Protein AF-A0A1N6MUV0-F1 (afdb_monomer_lite)

Radius of gyration: 23.43 Å; chains: 1; bounding box: 59×45×73 Å

InterPro domains:
  IPR021960 Protein of unknown function DUF3577 [PF12101] (6-132)

Foldseek 3Di:
DDDPPPPPDDDWDKDWFKFWKADWDWDQDPVGIWIWIKTQTWDDDPVDTDTDIETATEDDPVRVVVVVVCVVLRVVVWTKMWGFMKTDKDKDWDADCDDPRHRDTDIHIYIYTHDTQWIDGHHDTPDGDDDDPPDPDDDDDDDDPDDPPPVVVVVVVVSVVVVVVVVVVVVVLQVLLLVQQVVCVVVVHDDDLVSSCVRRVPDSVCCVPPPVVSVPDD

Secondary structure (DSSP, 8-state):
-------------EEEEEEEEEEEEEEEETTEEEEEEEEEEEEEETTEEEEEEEEEEE-SHHHHHHHHHHHHHHHTT--EEEEEEEEEEEEEEEE--SSTTTT-EEEEEEEEEEEEEEEEETTEEEEE------S---------TTSSSHHHHHHHHHHHHHHHHHHHHHHHHHHHHHHHHHHHHHTT----HHHHHHHH---HHHHHHHSSGGGS--

pLDDT: mean 80.73, std 20.65, range [28.69, 98.56]

Structure (mmCIF, N/CA/C/O backbone):
data_AF-A0A1N6MUV0-F1
#
_entry.id   AF-A0A1N6MUV0-F1
#
loop_
_atom_site.group_PDB
_atom_site.id
_atom_site.type_symbol
_atom_site.label_atom_id
_atom_site.label_alt_id
_atom_site.label_comp_id
_atom_site.label_asym_id
_atom_site.label_entity_id
_atom_site.label_seq_id
_atom_site.pdbx_PDB_ins_code
_atom_site.Cartn_x
_atom_site.Cartn_y
_atom_site.Cartn_z
_atom_site.occupancy
_atom_site.B_iso_or_equiv
_atom_site.auth_seq_id
_atom_site.auth_comp_id
_atom_site.auth_asym_id
_atom_site.auth_atom_id
_atom_site.pdbx_PDB_model_num
ATOM 1 N N . MET A 1 1 ? 29.379 16.617 -36.836 1.00 38.91 1 MET A N 1
ATOM 2 C CA . MET A 1 1 ? 28.008 16.902 -36.353 1.00 38.91 1 MET A CA 1
ATOM 3 C C . MET A 1 1 ? 27.890 16.423 -34.914 1.00 38.91 1 MET A C 1
ATOM 5 O O . MET A 1 1 ? 28.090 15.243 -34.665 1.00 38.91 1 MET A O 1
ATOM 9 N N . MET A 1 2 ? 27.647 17.331 -33.967 1.00 46.12 2 MET A N 1
ATOM 10 C CA . MET A 1 2 ? 27.481 17.005 -32.545 1.00 46.12 2 MET A CA 1
ATOM 11 C C . MET A 1 2 ? 26.028 16.571 -32.312 1.00 46.12 2 MET A C 1
ATOM 13 O O . MET A 1 2 ? 25.110 17.362 -32.527 1.00 46.12 2 MET A O 1
ATOM 17 N N . ASN A 1 3 ? 25.814 15.320 -31.904 1.00 46.88 3 ASN A N 1
ATOM 18 C CA . ASN A 1 3 ? 24.486 14.796 -31.593 1.00 46.88 3 ASN A CA 1
ATOM 19 C C . ASN A 1 3 ? 24.018 15.404 -30.259 1.00 46.88 3 ASN A C 1
ATOM 21 O O . ASN A 1 3 ? 24.393 14.933 -29.184 1.00 46.88 3 ASN A O 1
ATOM 25 N N . ARG A 1 4 ? 23.230 16.486 -30.316 1.00 54.44 4 ARG A N 1
ATOM 26 C CA . ARG A 1 4 ? 22.507 16.993 -29.144 1.00 54.44 4 ARG A CA 1
ATOM 27 C C . ARG A 1 4 ? 21.449 15.956 -28.779 1.00 54.44 4 ARG A C 1
ATOM 29 O O . ARG A 1 4 ? 20.414 15.866 -29.430 1.00 54.44 4 ARG A O 1
ATOM 36 N N . ARG A 1 5 ? 21.718 15.154 -27.745 1.00 56.59 5 ARG A N 1
ATOM 37 C CA . ARG A 1 5 ? 20.666 14.414 -27.046 1.00 56.59 5 ARG A CA 1
ATOM 38 C C . ARG A 1 5 ? 19.713 15.464 -26.485 1.00 56.59 5 ARG A C 1
ATOM 40 O O . ARG A 1 5 ? 20.076 16.184 -25.561 1.00 56.59 5 ARG A O 1
ATOM 47 N N . ASN A 1 6 ? 18.538 15.598 -27.092 1.00 58.97 6 ASN A N 1
ATOM 48 C CA . ASN A 1 6 ? 17.447 16.353 -26.497 1.00 58.97 6 ASN A CA 1
ATOM 49 C C . ASN A 1 6 ? 17.066 15.629 -25.205 1.00 58.97 6 ASN A C 1
ATOM 51 O O . ASN A 1 6 ? 16.359 14.623 -25.224 1.00 58.97 6 ASN A O 1
ATOM 55 N N . GLU A 1 7 ? 17.604 16.099 -24.085 1.00 65.00 7 GLU A N 1
ATOM 56 C CA . GLU A 1 7 ? 17.107 15.737 -22.768 1.00 65.00 7 GLU A CA 1
ATOM 57 C C . GLU A 1 7 ? 15.709 16.335 -22.656 1.00 65.00 7 GLU A C 1
ATOM 59 O O . GLU A 1 7 ? 15.541 17.525 -22.380 1.00 65.00 7 GLU A O 1
ATOM 64 N N . ASN A 1 8 ? 14.693 15.527 -22.951 1.00 69.69 8 ASN A N 1
ATOM 65 C CA . ASN A 1 8 ? 13.320 15.931 -22.712 1.00 69.69 8 ASN A CA 1
ATOM 66 C C . ASN A 1 8 ? 13.169 16.198 -21.212 1.00 69.69 8 ASN A C 1
ATOM 68 O O . ASN A 1 8 ? 13.273 15.289 -20.386 1.00 69.69 8 ASN A O 1
ATOM 72 N N . LYS A 1 9 ? 12.959 17.466 -20.864 1.00 82.00 9 LYS A N 1
ATOM 73 C CA . LYS A 1 9 ? 12.707 17.896 -19.492 1.00 82.00 9 LYS A CA 1
ATOM 74 C C . LYS A 1 9 ? 11.225 17.700 -19.203 1.00 82.00 9 LYS A C 1
ATOM 76 O O . LYS A 1 9 ? 10.382 18.259 -19.899 1.00 82.00 9 LYS A O 1
ATOM 81 N N . TYR A 1 10 ? 10.920 16.914 -18.181 1.00 82.00 10 TYR A N 1
ATOM 82 C CA . TYR A 1 10 ? 9.557 16.682 -17.711 1.00 82.00 10 TYR A CA 1
ATOM 83 C C . TYR A 1 10 ? 9.393 17.252 -16.304 1.00 82.00 10 TYR A C 1
ATOM 85 O O . TYR A 1 10 ? 10.337 17.251 -15.513 1.00 82.00 10 TYR A O 1
ATOM 93 N N . PHE A 1 11 ? 8.186 17.714 -15.983 1.00 88.06 11 PHE A N 1
ATOM 94 C CA . PHE A 1 11 ? 7.815 18.011 -14.603 1.00 88.06 11 PHE A CA 1
ATOM 95 C C . PHE A 1 11 ? 7.448 16.713 -13.887 1.00 88.06 11 PHE A C 1
ATOM 97 O O . PHE A 1 11 ? 6.692 15.897 -14.414 1.00 88.06 11 PHE A O 1
ATOM 104 N N . ASN A 1 12 ? 7.964 16.543 -12.674 1.00 87.75 12 ASN A N 1
ATOM 105 C CA . ASN A 1 12 ? 7.656 15.396 -11.833 1.00 87.75 12 ASN A CA 1
ATOM 106 C C . ASN A 1 12 ? 6.664 15.805 -10.743 1.00 87.75 12 ASN A C 1
ATOM 108 O O . ASN A 1 12 ? 6.872 16.803 -10.057 1.00 87.75 12 ASN A O 1
ATOM 112 N N . LEU A 1 13 ? 5.621 14.998 -10.554 1.00 94.50 13 LEU A N 1
ATOM 113 C CA . LEU A 1 13 ? 4.722 15.080 -9.406 1.00 94.50 13 LEU A CA 1
ATOM 114 C C . LEU A 1 13 ? 4.873 13.803 -8.586 1.00 94.50 13 LEU A C 1
ATOM 116 O O . LEU A 1 13 ? 4.521 12.720 -9.064 1.00 94.50 13 LEU A O 1
ATOM 120 N N . HIS A 1 14 ? 5.405 13.939 -7.371 1.00 95.94 14 HIS A N 1
ATOM 121 C CA . HIS A 1 14 ? 5.648 12.828 -6.457 1.00 95.94 14 HIS A CA 1
ATOM 122 C C . HIS A 1 14 ? 4.788 12.930 -5.199 1.00 95.94 14 HIS A C 1
ATOM 124 O O . HIS A 1 14 ? 4.584 14.016 -4.661 1.00 95.94 14 HIS A O 1
ATOM 130 N N . ILE A 1 15 ? 4.332 11.777 -4.712 1.00 97.62 15 ILE A N 1
ATOM 131 C CA . ILE A 1 15 ? 3.664 11.625 -3.419 1.00 97.62 15 ILE A CA 1
ATOM 132 C C . ILE A 1 15 ? 4.541 10.707 -2.572 1.00 97.62 15 ILE A C 1
ATOM 134 O O . ILE A 1 15 ? 4.702 9.532 -2.899 1.00 97.62 15 ILE A O 1
ATOM 138 N N . ASN A 1 16 ? 5.104 11.248 -1.497 1.00 97.69 16 ASN A N 1
ATOM 139 C CA . ASN A 1 16 ? 5.871 10.479 -0.521 1.00 97.69 16 ASN A CA 1
ATOM 140 C C . ASN A 1 16 ? 4.962 10.129 0.653 1.00 97.69 16 ASN A C 1
ATOM 142 O O . ASN A 1 16 ? 4.184 10.971 1.103 1.00 97.69 16 ASN A O 1
ATOM 146 N N . GLY A 1 17 ? 5.059 8.907 1.159 1.00 96.81 17 GLY A N 1
ATOM 147 C CA . GLY A 1 17 ? 4.214 8.490 2.267 1.00 96.81 17 GLY A CA 1
ATOM 148 C C . GLY A 1 17 ? 4.603 7.147 2.850 1.00 96.81 17 GLY A C 1
ATOM 149 O O . GLY A 1 17 ? 5.588 6.522 2.457 1.00 96.81 17 GLY A O 1
ATOM 150 N N . LEU A 1 18 ? 3.796 6.711 3.811 1.00 97.25 18 LEU A N 1
ATOM 151 C CA . LEU A 1 18 ? 3.876 5.384 4.394 1.00 97.25 18 LEU A CA 1
ATOM 152 C C . LEU A 1 18 ? 2.504 4.717 4.327 1.00 97.25 18 LEU A C 1
ATOM 154 O O . LEU A 1 18 ? 1.469 5.378 4.431 1.00 97.25 18 LEU A O 1
ATOM 158 N N . GLY A 1 19 ? 2.480 3.408 4.121 1.00 97.94 19 GLY A N 1
ATOM 159 C CA . GLY A 1 19 ? 1.228 2.691 3.913 1.00 97.94 19 GLY A CA 1
ATOM 160 C C . GLY A 1 19 ? 1.404 1.189 3.870 1.00 97.94 19 GLY A C 1
ATOM 161 O O . GLY A 1 19 ? 2.520 0.683 3.722 1.00 97.94 19 GLY A O 1
ATOM 162 N N . TYR A 1 20 ? 0.292 0.478 4.021 1.00 98.44 20 TYR A N 1
ATOM 163 C CA . TYR A 1 20 ? 0.300 -0.976 3.950 1.00 98.44 20 TYR A CA 1
ATOM 164 C C . TYR A 1 20 ? 0.228 -1.443 2.503 1.00 98.44 20 TYR A C 1
ATOM 166 O O . TYR A 1 20 ? -0.587 -0.957 1.719 1.00 98.44 20 TYR A O 1
ATOM 174 N N . LEU A 1 21 ? 1.103 -2.385 2.170 1.00 98.19 21 LEU A N 1
ATOM 175 C CA . LEU A 1 21 ? 1.174 -3.019 0.867 1.00 98.19 21 LEU A CA 1
ATOM 176 C C . LEU A 1 21 ? 0.211 -4.207 0.822 1.00 98.19 21 LEU A C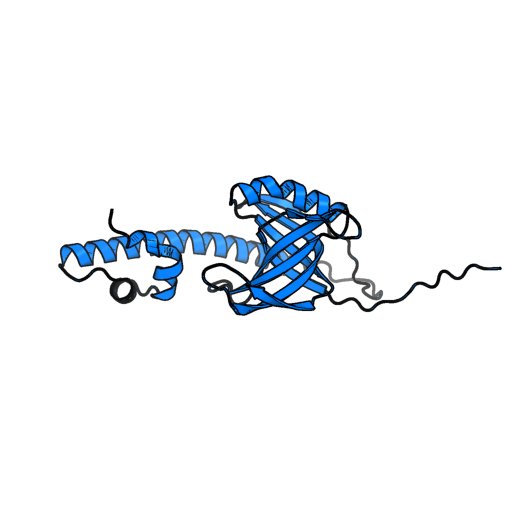 1
ATOM 178 O O . LEU A 1 21 ? 0.339 -5.135 1.615 1.00 98.19 21 LEU A O 1
ATOM 182 N N . ASN A 1 22 ? -0.704 -4.189 -0.140 1.00 96.00 22 ASN A N 1
ATOM 183 C CA . ASN A 1 22 ? -1.763 -5.175 -0.312 1.00 96.00 22 ASN A CA 1
ATOM 184 C C . ASN A 1 22 ? -1.860 -5.627 -1.779 1.00 96.00 22 ASN A C 1
ATOM 186 O O . ASN A 1 22 ? -1.448 -4.913 -2.693 1.00 96.00 22 ASN A O 1
ATOM 190 N N . ASN A 1 23 ? -2.459 -6.801 -2.010 1.00 95.25 23 ASN A N 1
ATOM 191 C CA . ASN A 1 23 ? -2.896 -7.281 -3.330 1.00 95.25 23 ASN A CA 1
ATOM 192 C C . ASN A 1 23 ? -1.830 -7.140 -4.441 1.00 95.25 23 ASN A C 1
ATOM 194 O O . ASN A 1 23 ? -2.003 -6.383 -5.403 1.00 95.25 23 ASN A O 1
ATOM 198 N N . ILE A 1 24 ? -0.718 -7.865 -4.281 1.00 97.50 24 ILE A N 1
ATOM 199 C CA . ILE A 1 24 ? 0.386 -7.895 -5.246 1.00 97.50 24 ILE A CA 1
ATOM 200 C C . ILE A 1 24 ? 0.049 -8.887 -6.364 1.00 97.50 24 ILE A C 1
ATOM 202 O O . ILE A 1 24 ? -0.030 -10.090 -6.123 1.00 97.50 24 ILE A O 1
ATOM 206 N N . ARG A 1 25 ? -0.102 -8.409 -7.602 1.00 96.12 25 ARG A N 1
ATOM 207 C CA . ARG A 1 25 ? -0.442 -9.271 -8.745 1.00 96.12 25 ARG A CA 1
ATOM 208 C C . ARG A 1 25 ? 0.177 -8.801 -10.051 1.00 96.12 25 ARG A C 1
ATOM 210 O O . ARG A 1 25 ? 0.318 -7.601 -10.290 1.00 96.12 25 ARG A O 1
ATOM 217 N N . TYR A 1 26 ? 0.479 -9.763 -10.908 1.00 95.75 26 TYR A N 1
ATOM 218 C CA . TYR A 1 26 ? 0.793 -9.510 -12.307 1.00 95.75 26 TYR A CA 1
ATOM 219 C C . TYR A 1 26 ? -0.506 -9.368 -13.099 1.00 95.75 26 TYR A C 1
ATOM 221 O O . TYR A 1 26 ? -1.465 -10.101 -12.856 1.00 95.75 26 TYR A O 1
ATOM 229 N N . ILE A 1 27 ? -0.545 -8.391 -13.998 1.00 94.19 27 ILE A N 1
ATOM 230 C CA . ILE A 1 27 ? -1.651 -8.162 -14.924 1.00 94.19 27 ILE A CA 1
ATOM 231 C C . ILE A 1 27 ? -1.070 -8.149 -16.329 1.00 94.19 27 ILE A C 1
ATOM 233 O O . ILE A 1 27 ? -0.110 -7.424 -16.594 1.00 94.19 27 ILE A O 1
ATOM 237 N N . ASP A 1 28 ? -1.675 -8.916 -17.226 1.00 93.62 28 ASP A N 1
ATOM 238 C CA . ASP A 1 28 ? -1.306 -8.900 -18.633 1.00 93.62 28 ASP A CA 1
ATOM 239 C C . ASP A 1 28 ? -1.878 -7.659 -19.316 1.00 93.62 28 ASP A C 1
ATOM 241 O O . ASP A 1 28 ? -3.068 -7.351 -19.216 1.00 93.62 28 ASP A O 1
ATOM 245 N N . GLY A 1 29 ? -1.000 -6.914 -19.982 1.00 89.38 29 GLY A N 1
ATOM 246 C CA . GLY A 1 29 ? -1.362 -5.749 -20.770 1.00 89.38 29 GLY A CA 1
ATOM 247 C C . GLY A 1 29 ? -0.906 -5.858 -22.218 1.00 89.38 29 GLY A C 1
ATOM 248 O O . GLY A 1 29 ? -0.177 -6.782 -22.583 1.00 89.38 29 GLY A O 1
ATOM 249 N N . PRO A 1 30 ? -1.259 -4.856 -23.041 1.00 87.56 30 PRO A N 1
ATOM 250 C CA . PRO A 1 30 ? -0.855 -4.803 -24.447 1.00 87.56 30 PRO A CA 1
ATOM 251 C C . PRO A 1 30 ? 0.665 -4.861 -24.655 1.00 87.56 30 PRO A C 1
ATOM 253 O O . PRO A 1 30 ? 1.131 -5.365 -25.669 1.00 87.56 30 PRO A O 1
ATOM 256 N N . ASN A 1 31 ? 1.436 -4.373 -23.677 1.00 88.38 31 ASN A N 1
ATOM 257 C CA . ASN A 1 31 ? 2.898 -4.289 -23.726 1.00 88.38 31 ASN A CA 1
ATOM 258 C C . ASN A 1 31 ? 3.580 -5.353 -22.848 1.00 88.38 31 ASN A C 1
ATOM 260 O O . ASN A 1 31 ? 4.704 -5.154 -22.391 1.00 88.38 31 ASN A O 1
ATOM 264 N N . GLY A 1 32 ? 2.884 -6.459 -22.578 1.00 91.69 32 GLY A N 1
ATOM 265 C CA . GLY A 1 32 ? 3.346 -7.521 -21.693 1.00 91.69 32 GLY A CA 1
ATOM 266 C C . GLY A 1 32 ? 2.801 -7.407 -20.271 1.00 91.69 32 GLY A C 1
ATOM 267 O O . GLY A 1 32 ? 2.014 -6.518 -19.937 1.00 91.69 32 GLY A O 1
ATOM 268 N N . SER A 1 33 ? 3.211 -8.361 -19.438 1.00 94.31 33 SER A N 1
ATOM 269 C CA . SER A 1 33 ? 2.776 -8.446 -18.048 1.00 94.31 33 SER A CA 1
ATOM 270 C C . SER A 1 33 ? 3.466 -7.393 -17.185 1.00 94.31 33 SER A C 1
ATOM 272 O O . SER A 1 33 ? 4.683 -7.211 -17.261 1.00 94.31 33 SER A O 1
ATOM 274 N N . PHE A 1 34 ? 2.703 -6.710 -16.336 1.00 95.25 34 PHE A N 1
ATOM 275 C CA . PHE A 1 34 ? 3.223 -5.712 -15.404 1.00 95.25 34 PHE A CA 1
ATOM 276 C C . PHE A 1 34 ? 2.739 -5.973 -13.979 1.00 95.25 34 PHE A C 1
ATOM 278 O O . PHE A 1 34 ? 1.638 -6.472 -13.739 1.00 95.25 34 PHE A O 1
ATOM 285 N N . LEU A 1 35 ? 3.590 -5.634 -13.011 1.00 97.88 35 LEU A N 1
ATOM 286 C CA . LEU A 1 35 ? 3.312 -5.830 -11.594 1.00 97.88 35 LEU A CA 1
ATOM 287 C C . LEU A 1 35 ? 2.465 -4.675 -11.055 1.00 97.88 35 LEU A C 1
ATOM 289 O O . LEU A 1 35 ? 2.785 -3.501 -11.251 1.00 97.88 35 LEU A O 1
ATOM 293 N N . THR A 1 36 ? 1.403 -5.013 -10.334 1.00 98.06 36 THR A N 1
ATOM 294 C CA . THR A 1 36 ? 0.510 -4.058 -9.677 1.00 98.06 36 THR A CA 1
ATOM 295 C C . THR A 1 36 ? 0.358 -4.374 -8.203 1.00 98.06 36 THR A C 1
ATOM 297 O O . THR A 1 36 ? 0.470 -5.528 -7.785 1.00 98.06 36 THR A O 1
ATOM 300 N N . VAL A 1 37 ? 0.105 -3.328 -7.425 1.00 98.50 37 VAL A N 1
ATOM 301 C CA . VAL A 1 37 ? -0.092 -3.395 -5.979 1.00 98.50 37 VAL A CA 1
ATOM 302 C C . VAL A 1 37 ? -1.194 -2.436 -5.555 1.00 98.50 37 VAL A C 1
ATOM 304 O O . VAL A 1 37 ? -1.453 -1.433 -6.221 1.00 98.50 37 VAL A O 1
ATOM 307 N N . VAL A 1 38 ? -1.824 -2.725 -4.425 1.00 98.25 38 VAL A N 1
ATOM 308 C CA . VAL A 1 38 ? -2.662 -1.773 -3.697 1.00 98.25 38 VAL A CA 1
ATOM 309 C C . VAL A 1 38 ? -1.857 -1.239 -2.523 1.00 98.25 38 VAL A C 1
ATOM 311 O O . VAL A 1 38 ? -1.203 -2.005 -1.820 1.00 98.25 38 VAL A O 1
ATOM 314 N N . ILE A 1 39 ? -1.893 0.071 -2.310 1.00 98.56 39 ILE A N 1
ATOM 315 C CA . ILE A 1 39 ? -1.285 0.706 -1.143 1.00 98.56 39 ILE A CA 1
ATOM 316 C C . ILE A 1 39 ? -2.386 1.427 -0.380 1.00 98.56 39 ILE A C 1
ATOM 318 O O . ILE A 1 39 ? -3.009 2.344 -0.914 1.00 98.56 39 ILE A O 1
ATOM 322 N N . ASP A 1 40 ? -2.598 1.026 0.869 1.00 98.00 40 ASP A N 1
ATOM 323 C CA . ASP A 1 40 ? -3.460 1.745 1.803 1.00 98.00 40 ASP A CA 1
ATOM 324 C C . ASP A 1 40 ? -2.586 2.724 2.590 1.00 98.00 40 ASP A C 1
ATOM 326 O O . ASP A 1 40 ? -1.993 2.391 3.623 1.00 98.00 40 ASP A O 1
ATOM 330 N N . ALA A 1 41 ? -2.440 3.925 2.029 1.00 98.06 41 ALA A N 1
ATOM 331 C CA . ALA A 1 41 ? -1.606 4.986 2.572 1.00 98.06 41 ALA A CA 1
ATOM 332 C C . ALA A 1 41 ? -2.228 5.567 3.842 1.00 98.06 41 ALA A C 1
ATOM 334 O O . ALA A 1 41 ? -3.429 5.837 3.888 1.00 98.06 41 ALA A O 1
ATOM 335 N N . LEU A 1 42 ? -1.400 5.778 4.862 1.00 97.06 42 LEU A N 1
ATOM 336 C CA . LEU A 1 42 ? -1.823 6.357 6.129 1.00 97.06 42 LEU A CA 1
ATOM 337 C C . LEU A 1 42 ? -1.881 7.887 6.022 1.00 97.06 42 LEU A C 1
ATOM 339 O O . LEU A 1 42 ? -0.956 8.528 5.528 1.00 97.06 42 LEU A O 1
ATOM 343 N N . SER A 1 43 ? -2.981 8.463 6.498 1.00 94.44 43 SER A N 1
ATOM 344 C CA . SER A 1 43 ? -3.240 9.902 6.561 1.00 94.44 43 SER A CA 1
ATOM 345 C C . SER A 1 43 ? -3.955 10.260 7.870 1.00 94.44 43 SER A C 1
ATOM 347 O O . SER A 1 43 ? -4.539 9.396 8.522 1.00 94.44 43 SER A O 1
ATOM 349 N N . GLY A 1 44 ? -3.939 11.534 8.259 1.00 92.88 44 GLY A N 1
ATOM 350 C CA . GLY A 1 44 ? -4.556 12.009 9.500 1.00 92.88 44 GLY A CA 1
ATOM 351 C C . GLY A 1 44 ? -3.695 11.791 10.750 1.00 92.88 44 GLY A C 1
ATOM 352 O O . GLY A 1 44 ? -2.476 11.651 10.666 1.00 92.88 44 GLY A O 1
ATOM 353 N N . SER A 1 45 ? -4.336 11.818 11.923 1.00 92.06 45 SER A N 1
ATOM 354 C CA . SER A 1 45 ? -3.652 11.676 13.217 1.00 92.06 45 SER A CA 1
ATOM 355 C C . SER A 1 45 ? -3.155 10.247 13.446 1.00 92.06 45 SER A C 1
ATOM 357 O O . SER A 1 45 ? -3.815 9.283 13.059 1.00 92.06 45 SER A O 1
ATOM 359 N N . ILE A 1 46 ? -2.033 10.112 14.155 1.00 86.50 46 ILE A N 1
ATOM 360 C CA . ILE A 1 46 ? -1.464 8.824 14.576 1.00 86.50 46 ILE A CA 1
ATOM 361 C C . ILE A 1 46 ? -2.464 8.023 15.428 1.00 86.50 46 ILE A C 1
ATOM 363 O O . ILE A 1 46 ? -2.542 6.803 15.291 1.00 86.50 46 ILE A O 1
ATOM 367 N N . ASP A 1 47 ? -3.273 8.699 16.248 1.00 91.19 47 ASP A N 1
ATOM 368 C CA . ASP A 1 47 ? -4.268 8.053 17.117 1.00 91.19 47 ASP A CA 1
ATOM 369 C C . ASP A 1 47 ? -5.534 7.623 16.359 1.00 91.19 47 ASP A C 1
ATOM 371 O O . ASP A 1 47 ? -6.294 6.767 16.817 1.00 91.19 47 ASP A O 1
ATOM 375 N N . SER A 1 48 ? -5.776 8.213 15.185 1.00 90.25 48 SER A N 1
ATOM 376 C CA . SER A 1 48 ? -6.938 7.928 14.343 1.00 90.25 48 SER A CA 1
ATOM 377 C C . SER A 1 48 ? -6.558 7.968 12.860 1.00 90.25 48 SER A C 1
ATOM 379 O O . SER A 1 48 ? -6.987 8.879 12.138 1.00 90.25 48 SER A O 1
ATOM 381 N N . PRO A 1 49 ? -5.778 6.981 12.384 1.00 90.69 49 PRO A N 1
ATOM 382 C CA . PRO A 1 49 ? -5.345 6.948 11.000 1.00 90.69 49 PRO A CA 1
ATOM 383 C C . PRO A 1 49 ? -6.525 6.731 10.049 1.00 90.69 49 PRO A C 1
ATOM 385 O O . PRO A 1 49 ? -7.410 5.900 10.280 1.00 90.69 49 PRO A O 1
ATOM 388 N N . VAL A 1 50 ? -6.495 7.464 8.944 1.00 94.25 50 VAL A N 1
ATOM 389 C CA . VAL A 1 50 ? -7.371 7.319 7.782 1.00 94.25 50 VAL A CA 1
ATOM 390 C C . VAL A 1 50 ? -6.568 6.675 6.660 1.00 94.25 50 VAL A C 1
ATOM 392 O O . VAL A 1 50 ? -5.409 7.019 6.442 1.00 94.25 50 VAL A O 1
ATOM 395 N N . TYR A 1 51 ? -7.189 5.744 5.942 1.00 94.94 51 TYR A N 1
ATOM 396 C CA . TYR A 1 51 ? -6.554 5.043 4.832 1.00 94.94 51 TYR A CA 1
ATOM 397 C C . TYR A 1 51 ? -6.989 5.645 3.501 1.00 94.94 51 TYR A C 1
ATOM 399 O O . TYR A 1 51 ? -8.184 5.726 3.210 1.00 94.94 51 TYR A O 1
ATOM 407 N N . VAL A 1 52 ? -6.013 6.034 2.685 1.00 96.25 52 VAL A N 1
ATOM 408 C CA . VAL A 1 52 ? -6.217 6.466 1.301 1.00 96.25 52 VAL A CA 1
ATOM 409 C C . VAL A 1 52 ? -5.688 5.376 0.383 1.00 96.25 52 VAL A C 1
ATOM 411 O O . VAL A 1 52 ? -4.498 5.065 0.385 1.00 96.25 52 VAL A O 1
ATOM 414 N N . ARG A 1 53 ? -6.588 4.782 -0.397 1.00 96.50 53 ARG A N 1
ATOM 415 C CA . ARG A 1 53 ? -6.260 3.663 -1.275 1.00 96.50 53 ARG A CA 1
ATOM 416 C C . ARG A 1 53 ? -5.684 4.145 -2.606 1.00 96.50 53 ARG A C 1
ATOM 418 O O . ARG A 1 53 ? -6.329 4.909 -3.322 1.00 96.50 53 ARG A O 1
ATOM 425 N N . PHE A 1 54 ? -4.534 3.593 -2.975 1.00 97.88 54 PHE A N 1
ATOM 426 C CA . PHE A 1 54 ? -3.900 3.758 -4.280 1.00 97.88 54 PHE A CA 1
ATOM 427 C C . PHE A 1 54 ? -3.771 2.411 -4.993 1.00 97.88 54 PHE A C 1
ATOM 429 O O . PHE A 1 54 ? -3.183 1.475 -4.456 1.00 97.88 54 PHE A O 1
ATOM 436 N N . ASP A 1 55 ? -4.258 2.319 -6.229 1.00 97.06 55 ASP A N 1
ATOM 437 C CA . ASP A 1 55 ? -3.958 1.205 -7.129 1.00 97.06 55 ASP A CA 1
ATOM 438 C C . ASP A 1 55 ? -2.717 1.586 -7.965 1.00 97.06 55 ASP A C 1
ATOM 440 O O . ASP A 1 55 ? -2.773 2.460 -8.832 1.00 97.06 55 ASP A O 1
ATOM 444 N N . SER A 1 56 ? -1.567 0.967 -7.686 1.00 98.00 56 SER A N 1
ATOM 445 C CA . SER A 1 56 ? -0.272 1.364 -8.255 1.00 98.00 56 SER A CA 1
ATOM 446 C C . SER A 1 56 ? 0.315 0.327 -9.206 1.00 98.00 56 SER A C 1
ATOM 448 O O . SER A 1 56 ? 0.352 -0.863 -8.897 1.00 98.00 56 SER A O 1
ATOM 450 N N . ILE A 1 57 ? 0.864 0.789 -10.331 1.00 97.88 57 ILE A N 1
ATOM 451 C CA . ILE A 1 57 ? 1.774 -0.007 -11.170 1.00 97.88 57 ILE A CA 1
ATOM 452 C C . ILE A 1 57 ? 3.186 0.122 -10.599 1.00 97.88 57 ILE A C 1
ATOM 454 O O . ILE A 1 57 ? 3.634 1.233 -10.322 1.00 97.88 57 ILE A O 1
ATOM 458 N N . VAL A 1 58 ? 3.895 -0.990 -10.428 1.00 98.25 58 VAL A N 1
ATOM 459 C CA . VAL A 1 58 ? 5.275 -0.985 -9.933 1.00 98.25 58 VAL A CA 1
ATOM 460 C C . VAL A 1 58 ? 6.229 -0.740 -11.094 1.00 98.25 58 VAL A C 1
ATOM 462 O O . VAL A 1 58 ? 6.182 -1.446 -12.099 1.00 98.25 58 VAL A O 1
ATOM 465 N N . VAL A 1 59 ? 7.096 0.261 -10.955 1.00 95.88 59 VAL A N 1
ATOM 466 C CA . VAL A 1 59 ? 8.026 0.685 -12.004 1.00 95.88 59 VAL A CA 1
ATOM 467 C C . VAL A 1 59 ? 9.461 0.593 -11.495 1.00 95.88 59 VAL A C 1
ATOM 469 O O . VAL A 1 59 ? 9.761 1.003 -10.376 1.00 95.88 59 VAL A O 1
ATOM 472 N N . GLY A 1 60 ? 10.349 0.079 -12.348 1.00 94.25 60 GLY A N 1
ATOM 473 C CA . GLY A 1 60 ? 11.775 -0.076 -12.069 1.00 94.25 60 GLY A CA 1
ATOM 474 C C . GLY A 1 60 ? 12.127 -1.443 -11.480 1.00 94.25 60 GLY A C 1
ATOM 475 O O . GLY A 1 60 ? 11.487 -1.926 -10.547 1.00 94.25 60 GLY A O 1
ATOM 476 N N . ASP A 1 61 ? 13.181 -2.062 -12.014 1.00 95.81 61 ASP A N 1
ATOM 477 C CA . ASP A 1 61 ? 13.580 -3.434 -11.668 1.00 95.81 61 ASP A CA 1
ATOM 478 C C . ASP A 1 61 ? 13.922 -3.609 -10.187 1.00 95.81 61 ASP A C 1
ATOM 480 O O . ASP A 1 61 ? 13.630 -4.649 -9.595 1.00 95.81 61 ASP A O 1
ATOM 484 N N . SER A 1 62 ? 14.539 -2.596 -9.572 1.00 94.81 62 SER A N 1
ATOM 485 C CA . SER A 1 62 ? 14.840 -2.589 -8.139 1.00 94.81 62 SER A CA 1
ATOM 486 C C . SER A 1 62 ? 13.555 -2.670 -7.317 1.00 94.81 62 SER A C 1
ATOM 488 O O . SER A 1 62 ? 13.405 -3.573 -6.494 1.00 94.81 62 SER A O 1
ATOM 490 N N . THR A 1 63 ? 12.599 -1.785 -7.591 1.00 97.38 63 THR A N 1
ATOM 491 C CA . THR A 1 63 ? 11.299 -1.724 -6.920 1.00 97.38 63 THR A CA 1
ATOM 492 C C . THR A 1 63 ? 10.493 -3.007 -7.147 1.00 97.38 63 THR A C 1
ATOM 494 O O . THR A 1 63 ? 9.964 -3.575 -6.193 1.00 97.38 63 THR A O 1
ATOM 497 N N . ILE A 1 64 ? 10.471 -3.538 -8.375 1.00 97.94 64 ILE A N 1
ATOM 498 C CA . ILE A 1 64 ? 9.811 -4.813 -8.710 1.00 97.94 64 ILE A CA 1
ATOM 499 C C . ILE A 1 64 ? 10.397 -5.970 -7.891 1.00 97.94 64 ILE A C 1
ATOM 501 O O . ILE A 1 64 ? 9.648 -6.747 -7.293 1.00 97.94 64 ILE A O 1
ATOM 505 N N . LYS A 1 65 ? 11.730 -6.081 -7.810 1.00 97.94 65 LYS A N 1
ATOM 506 C CA . LYS A 1 65 ? 12.398 -7.113 -6.998 1.00 97.94 65 LYS A CA 1
ATOM 507 C C . LYS A 1 65 ? 12.020 -6.998 -5.522 1.00 97.94 65 LYS A C 1
ATOM 509 O O . LYS A 1 65 ? 11.747 -8.016 -4.891 1.00 97.94 65 LYS A O 1
ATOM 514 N N . LEU A 1 66 ? 11.970 -5.780 -4.976 1.00 98.00 66 LEU A N 1
ATOM 515 C CA . LEU A 1 66 ? 11.566 -5.542 -3.589 1.00 98.00 66 LEU A CA 1
ATOM 516 C C . LEU A 1 66 ? 10.132 -6.015 -3.324 1.00 98.00 66 LEU A C 1
ATOM 518 O O . LEU A 1 66 ? 9.927 -6.791 -2.394 1.00 98.00 66 LEU A O 1
ATOM 522 N N . ILE A 1 67 ? 9.174 -5.613 -4.164 1.00 98.25 67 ILE A N 1
ATOM 523 C CA . ILE A 1 67 ? 7.763 -6.007 -4.032 1.00 98.25 67 ILE A CA 1
ATOM 524 C C . ILE A 1 67 ? 7.592 -7.523 -4.157 1.00 98.25 67 ILE A C 1
ATOM 526 O O . ILE A 1 67 ? 6.854 -8.125 -3.378 1.00 98.25 67 ILE A O 1
ATOM 530 N N . ASN A 1 68 ? 8.312 -8.171 -5.074 1.00 98.06 68 ASN A N 1
ATOM 531 C CA . ASN A 1 68 ? 8.237 -9.623 -5.228 1.00 98.06 68 ASN A CA 1
ATOM 532 C C . ASN A 1 68 ? 8.669 -10.384 -3.965 1.00 98.06 68 ASN A C 1
ATOM 534 O O . ASN A 1 68 ? 8.052 -11.395 -3.635 1.00 98.06 68 ASN A O 1
ATOM 538 N N . ARG A 1 69 ? 9.649 -9.878 -3.201 1.00 97.25 69 ARG A N 1
ATOM 539 C CA . ARG A 1 69 ? 10.030 -10.473 -1.903 1.00 97.25 69 ARG A CA 1
ATOM 540 C C . ARG A 1 69 ? 8.916 -10.381 -0.855 1.00 97.25 69 ARG A C 1
ATOM 542 O O . ARG A 1 69 ? 8.880 -11.196 0.062 1.00 97.25 69 ARG A O 1
ATOM 549 N N . CYS A 1 70 ? 8.007 -9.417 -0.990 1.00 97.00 70 CYS A N 1
ATOM 550 C CA . CYS A 1 70 ? 6.887 -9.219 -0.073 1.00 97.00 70 CYS A CA 1
ATOM 551 C C . CYS A 1 70 ? 5.662 -10.083 -0.398 1.00 97.00 70 CYS A C 1
ATOM 553 O O . CYS A 1 70 ? 4.798 -10.201 0.465 1.00 97.00 70 CYS A O 1
ATOM 555 N N . ARG A 1 71 ? 5.582 -10.705 -1.586 1.00 95.25 71 ARG A N 1
ATOM 556 C CA . ARG A 1 71 ? 4.399 -11.465 -2.040 1.00 95.25 71 ARG A CA 1
ATOM 557 C C . ARG A 1 71 ? 3.918 -12.488 -1.029 1.00 95.25 71 ARG A C 1
ATOM 559 O O . ARG A 1 71 ? 2.806 -12.361 -0.549 1.00 95.25 71 ARG A O 1
ATOM 566 N N . LYS A 1 72 ? 4.799 -13.397 -0.603 1.00 94.44 72 LYS A N 1
ATOM 567 C CA . LYS A 1 72 ? 4.459 -14.414 0.400 1.00 94.44 72 LYS A CA 1
ATOM 568 C C . LYS A 1 72 ? 3.897 -13.800 1.688 1.00 94.44 72 LYS A C 1
ATOM 570 O O . LYS A 1 72 ? 2.933 -14.309 2.231 1.00 94.44 72 LYS A O 1
ATOM 575 N N . ALA A 1 73 ? 4.481 -12.699 2.168 1.00 94.38 73 ALA A N 1
ATOM 576 C CA . ALA A 1 73 ? 3.992 -12.033 3.373 1.00 94.38 73 ALA A CA 1
ATOM 577 C C . ALA A 1 73 ? 2.583 -11.452 3.183 1.00 94.38 73 ALA A C 1
ATOM 579 O O . ALA A 1 73 ? 1.758 -11.596 4.074 1.00 94.38 73 ALA A O 1
ATOM 580 N N . VAL A 1 74 ? 2.312 -10.835 2.031 1.00 94.00 74 VAL A N 1
ATOM 581 C CA . VAL A 1 74 ? 0.985 -10.296 1.695 1.00 94.00 74 VAL A CA 1
ATOM 582 C C . VAL A 1 74 ? -0.037 -11.416 1.478 1.00 94.00 74 VAL A C 1
ATOM 584 O O . VAL A 1 74 ? -1.153 -11.310 1.971 1.00 94.00 74 VAL A O 1
ATOM 587 N N . ASP A 1 75 ? 0.344 -12.498 0.795 1.00 91.94 75 ASP A N 1
ATOM 588 C CA . ASP A 1 75 ? -0.521 -13.656 0.529 1.00 91.94 75 ASP A CA 1
ATOM 589 C C . ASP A 1 75 ? -0.894 -14.404 1.827 1.00 91.94 75 ASP A C 1
ATOM 591 O O . ASP A 1 75 ? -1.978 -14.969 1.932 1.00 91.94 75 ASP A O 1
ATOM 595 N N . GLU A 1 76 ? -0.021 -14.362 2.840 1.00 93.62 76 GLU A N 1
ATOM 596 C CA . GLU A 1 76 ? -0.248 -14.881 4.201 1.00 93.62 76 GLU A CA 1
ATOM 597 C C . GLU A 1 76 ? -0.924 -13.856 5.144 1.00 93.62 76 GLU A C 1
ATOM 599 O O . GLU A 1 76 ? -0.900 -14.033 6.361 1.00 93.62 76 GLU A O 1
ATOM 604 N N . ASP A 1 77 ? -1.469 -12.756 4.609 1.00 91.44 77 ASP A N 1
ATOM 605 C CA . ASP A 1 77 ? -2.115 -11.651 5.345 1.00 91.44 77 ASP A CA 1
ATOM 606 C C . ASP A 1 77 ? -1.245 -11.021 6.459 1.00 91.44 77 ASP A C 1
ATOM 608 O O . ASP A 1 77 ? -1.721 -10.415 7.427 1.00 91.44 77 ASP A O 1
ATOM 612 N N . ARG A 1 78 ? 0.085 -11.117 6.332 1.00 93.81 78 ARG A N 1
ATOM 613 C CA . ARG A 1 78 ? 1.011 -10.433 7.242 1.00 93.81 78 ARG A CA 1
ATOM 614 C C . ARG A 1 78 ? 1.038 -8.944 6.922 1.00 93.81 78 ARG A C 1
ATOM 616 O O . ARG A 1 78 ? 1.087 -8.525 5.769 1.00 93.81 78 ARG A O 1
ATOM 623 N N . LYS A 1 79 ? 1.093 -8.112 7.966 1.00 94.88 79 LYS A N 1
ATOM 624 C CA . LYS A 1 79 ? 1.180 -6.653 7.809 1.00 94.88 79 LYS A CA 1
ATOM 625 C C . LYS A 1 79 ? 2.523 -6.253 7.202 1.00 94.88 79 LYS A C 1
ATOM 627 O O . LYS A 1 79 ? 3.547 -6.302 7.883 1.00 94.88 79 LYS A O 1
ATOM 632 N N . VAL A 1 80 ? 2.505 -5.830 5.939 1.00 98.00 80 VAL A N 1
ATOM 633 C CA . VAL A 1 80 ? 3.663 -5.267 5.236 1.00 98.00 80 VAL A CA 1
ATOM 634 C C . VAL A 1 80 ? 3.501 -3.753 5.153 1.00 98.00 80 VAL A C 1
ATOM 636 O O . VAL A 1 80 ? 2.652 -3.260 4.418 1.00 98.00 80 VAL A O 1
ATOM 639 N N . LEU A 1 81 ? 4.298 -3.011 5.919 1.00 98.38 81 LEU A N 1
ATOM 640 C CA . LEU A 1 81 ? 4.308 -1.548 5.932 1.00 98.38 81 LEU A CA 1
ATOM 641 C C . LEU A 1 81 ? 5.518 -1.045 5.141 1.00 98.38 81 LEU A C 1
ATOM 643 O O . LEU A 1 81 ? 6.636 -1.511 5.365 1.00 98.38 81 LEU A O 1
ATOM 647 N N . ILE A 1 82 ? 5.311 -0.091 4.240 1.00 98.56 82 ILE A N 1
ATOM 648 C CA . ILE A 1 82 ? 6.374 0.465 3.396 1.00 98.56 82 ILE A CA 1
ATOM 649 C C . ILE A 1 82 ? 6.432 1.987 3.508 1.00 98.56 82 ILE A C 1
ATOM 651 O O . ILE A 1 82 ? 5.394 2.636 3.629 1.00 98.56 82 ILE A O 1
ATOM 655 N N . GLY A 1 83 ? 7.641 2.545 3.430 1.00 98.31 83 GLY A N 1
ATOM 656 C CA . GLY A 1 83 ? 7.860 3.939 3.035 1.00 98.31 83 GLY A CA 1
ATOM 657 C C . GLY A 1 83 ? 8.014 3.993 1.519 1.00 98.31 83 GLY A C 1
ATOM 658 O O . GLY A 1 83 ? 8.803 3.222 0.969 1.00 98.31 83 GLY A O 1
ATOM 659 N N . PHE A 1 84 ? 7.235 4.824 0.836 1.00 98.25 84 PHE A N 1
ATOM 660 C CA . PHE A 1 84 ? 7.091 4.769 -0.615 1.00 98.25 84 PHE A CA 1
ATOM 661 C C . PHE A 1 84 ? 7.168 6.144 -1.278 1.00 98.25 84 PHE A C 1
ATOM 663 O O . PHE A 1 84 ? 6.824 7.166 -0.681 1.00 98.25 84 PHE A O 1
ATOM 670 N N . VAL A 1 85 ? 7.498 6.125 -2.572 1.00 98.12 85 VAL A N 1
ATOM 671 C CA . VAL A 1 85 ? 7.331 7.259 -3.487 1.00 98.12 85 VAL A CA 1
ATOM 672 C C . VAL A 1 85 ? 6.437 6.837 -4.647 1.00 98.12 85 VAL A C 1
ATOM 674 O O . VAL A 1 85 ? 6.763 5.911 -5.400 1.00 98.12 85 VAL A O 1
ATOM 677 N N . LEU A 1 86 ? 5.309 7.530 -4.800 1.00 98.38 86 LEU A N 1
ATOM 678 C CA . LEU A 1 86 ? 4.417 7.403 -5.948 1.00 98.38 86 LEU A CA 1
ATOM 679 C C . LEU A 1 86 ? 4.644 8.543 -6.932 1.00 98.38 86 LEU A C 1
ATOM 681 O O . LEU A 1 86 ? 5.004 9.650 -6.540 1.00 98.38 86 LEU A O 1
ATOM 685 N N . SER A 1 87 ? 4.357 8.295 -8.202 1.00 97.50 87 SER A N 1
ATOM 686 C CA . SER A 1 87 ? 4.317 9.314 -9.243 1.00 97.50 87 SER A CA 1
ATOM 687 C C . SER A 1 87 ? 3.088 9.174 -10.131 1.00 97.50 87 SER A C 1
ATOM 689 O O . SER A 1 87 ? 2.384 8.159 -10.102 1.00 97.50 87 SER A O 1
ATOM 691 N N . ASN A 1 88 ? 2.844 10.215 -10.928 1.00 95.00 88 ASN A N 1
ATOM 692 C CA . ASN A 1 88 ? 1.792 10.252 -11.942 1.00 95.00 88 ASN A CA 1
ATOM 693 C C . ASN A 1 88 ? 0.401 9.850 -11.393 1.00 95.00 88 ASN A C 1
ATOM 695 O O . ASN A 1 88 ? -0.202 8.893 -11.899 1.00 95.00 88 ASN A O 1
ATOM 699 N N . PRO A 1 89 ? -0.097 10.526 -10.335 1.00 96.50 89 PRO A N 1
ATOM 700 C CA . PRO A 1 89 ? -1.436 10.274 -9.828 1.00 96.50 89 PRO A CA 1
ATOM 701 C C . PRO A 1 89 ? -2.486 10.627 -10.885 1.00 96.50 89 PRO A C 1
ATOM 703 O O . PRO A 1 89 ? -2.390 11.638 -11.575 1.00 96.50 89 PRO A O 1
ATOM 706 N N . SER A 1 90 ? -3.502 9.782 -11.000 1.00 94.88 90 SER A N 1
ATOM 707 C CA . SER A 1 90 ? -4.671 9.988 -11.854 1.00 94.88 90 SER A CA 1
ATOM 708 C C . SER A 1 90 ? -5.901 9.386 -11.189 1.00 94.88 90 SER A C 1
ATOM 710 O O . SER A 1 90 ? -5.785 8.469 -10.375 1.00 94.88 90 SER A O 1
ATOM 712 N N . THR A 1 91 ? -7.081 9.886 -11.527 1.00 94.50 91 THR A N 1
ATOM 713 C CA . THR A 1 91 ? -8.352 9.322 -11.071 1.00 94.50 91 THR A CA 1
ATOM 714 C C . THR A 1 91 ? -9.052 8.609 -12.218 1.00 94.50 91 THR A C 1
ATOM 716 O O . THR A 1 91 ? -8.898 8.968 -13.383 1.00 94.50 91 THR A O 1
ATOM 719 N N . ASP A 1 92 ? -9.795 7.562 -11.883 1.00 87.81 92 ASP A N 1
ATOM 720 C CA . ASP A 1 92 ? -10.631 6.814 -12.815 1.00 87.81 92 ASP A CA 1
ATOM 721 C C . ASP A 1 92 ? -11.966 6.485 -12.138 1.00 87.81 92 ASP A C 1
ATOM 723 O O . ASP A 1 92 ? -12.011 6.316 -10.916 1.00 87.81 92 ASP A O 1
ATOM 727 N N . ILE A 1 93 ? -13.050 6.398 -12.903 1.00 88.75 93 ILE A N 1
ATOM 728 C CA . ILE A 1 93 ? -14.358 5.989 -12.381 1.00 88.75 93 ILE A CA 1
ATOM 729 C C . ILE A 1 93 ? -14.555 4.528 -12.752 1.00 88.75 93 ILE A C 1
ATOM 731 O O . ILE A 1 93 ? -14.613 4.167 -13.923 1.00 88.75 93 ILE A O 1
ATOM 735 N N . VAL A 1 94 ? -14.660 3.676 -11.740 1.00 79.69 94 VAL A N 1
ATOM 736 C CA . VAL A 1 94 ? -14.865 2.243 -11.929 1.00 79.69 94 VAL A CA 1
ATOM 737 C C . VAL A 1 94 ? -16.305 1.915 -11.588 1.00 79.69 94 VAL A C 1
ATOM 739 O O . VAL A 1 94 ? -16.713 2.034 -10.430 1.00 79.69 94 VAL A O 1
ATOM 742 N N . THR A 1 95 ? -17.051 1.480 -12.597 1.00 80.81 95 THR A N 1
ATOM 743 C CA . THR A 1 95 ? -18.388 0.912 -12.428 1.00 80.81 95 THR A CA 1
ATOM 744 C C . THR A 1 95 ? -18.269 -0.592 -12.237 1.00 80.81 95 THR A C 1
ATOM 746 O O . THR A 1 95 ? -17.623 -1.292 -13.020 1.00 80.81 95 THR A O 1
ATOM 749 N N . PHE A 1 96 ? -18.862 -1.099 -11.162 1.00 73.44 96 PHE A N 1
ATOM 750 C CA . PHE A 1 96 ? -18.908 -2.533 -10.911 1.00 73.44 96 PHE A CA 1
ATOM 751 C C . PHE A 1 96 ? -20.078 -3.134 -11.691 1.00 73.44 96 PHE A C 1
ATOM 753 O O . PHE A 1 96 ? -21.223 -2.745 -11.494 1.00 73.44 96 PHE A O 1
ATOM 760 N N . ASN A 1 97 ? -19.800 -4.097 -12.571 1.00 71.94 97 ASN A N 1
ATOM 761 C CA . ASN A 1 97 ? -20.820 -4.687 -13.449 1.00 71.94 97 ASN A CA 1
ATOM 762 C C . ASN A 1 97 ? -21.460 -5.962 -12.869 1.00 71.94 97 ASN A C 1
ATOM 764 O O . ASN A 1 97 ? -22.300 -6.578 -13.515 1.00 71.94 97 ASN A O 1
ATOM 768 N N . SER A 1 98 ? -21.045 -6.400 -11.676 1.00 69.50 98 SER A N 1
ATOM 769 C CA . SER A 1 98 ? -21.547 -7.623 -11.038 1.00 69.50 98 SER A CA 1
ATOM 770 C C . SER A 1 98 ? -21.350 -7.611 -9.516 1.00 69.50 98 SER A C 1
ATOM 772 O O . SER A 1 98 ? -20.587 -6.809 -8.972 1.00 69.50 98 SER A O 1
ATOM 774 N N . GLY A 1 99 ? -22.052 -8.511 -8.819 1.00 71.88 99 GLY A N 1
ATOM 775 C CA . GLY A 1 99 ? -22.023 -8.637 -7.358 1.00 71.88 99 GLY A CA 1
ATOM 776 C C . GLY A 1 99 ? -22.980 -7.682 -6.634 1.00 71.88 99 GLY A C 1
ATOM 777 O O . GLY A 1 99 ? -23.782 -6.992 -7.254 1.00 71.88 99 GLY A O 1
ATOM 778 N N . LYS A 1 100 ? -22.897 -7.634 -5.295 1.00 73.00 100 LYS A N 1
ATOM 779 C CA . LYS A 1 100 ? -23.786 -6.801 -4.452 1.00 73.00 100 LYS A CA 1
ATOM 780 C C . LYS A 1 100 ? -23.681 -5.294 -4.723 1.00 73.00 100 LYS A C 1
ATOM 782 O O . LYS A 1 100 ? -24.613 -4.573 -4.401 1.00 73.00 100 LYS A O 1
ATOM 787 N N . SER A 1 101 ? -22.570 -4.845 -5.307 1.00 71.75 101 SER A N 1
ATOM 788 C CA . SER A 1 101 ? -22.326 -3.446 -5.685 1.00 71.75 101 SER A CA 1
ATOM 789 C C . SER A 1 101 ? -22.473 -3.202 -7.191 1.00 71.75 101 SER A C 1
ATOM 791 O O . SER A 1 101 ? -21.910 -2.240 -7.709 1.00 71.75 101 SER A O 1
ATOM 793 N N . ALA A 1 102 ? -23.175 -4.077 -7.920 1.00 76.88 102 ALA A N 1
ATOM 794 C CA . ALA A 1 102 ? -23.429 -3.873 -9.343 1.00 76.88 102 ALA A CA 1
ATOM 795 C C . ALA A 1 102 ? -24.159 -2.536 -9.586 1.00 76.88 102 ALA A C 1
ATOM 797 O O . ALA A 1 102 ? -25.139 -2.230 -8.912 1.00 76.88 102 ALA A O 1
ATOM 798 N N . GLY A 1 103 ? -23.674 -1.741 -10.540 1.00 81.12 103 GLY A N 1
ATOM 799 C CA . GLY A 1 103 ? -24.192 -0.406 -10.856 1.00 81.12 103 GLY A CA 1
ATOM 800 C C . GLY A 1 103 ? -23.600 0.732 -10.016 1.00 81.12 103 GLY A C 1
ATOM 801 O O . GLY A 1 103 ? -23.798 1.895 -10.359 1.00 81.12 103 GLY A O 1
ATOM 802 N N . GLU A 1 104 ? -22.830 0.443 -8.961 1.00 83.31 104 GLU A N 1
ATOM 803 C CA . GLU A 1 104 ? -22.118 1.484 -8.220 1.00 83.31 104 GLU A CA 1
ATOM 804 C C . GLU A 1 104 ? -20.885 1.966 -8.993 1.00 83.31 104 GLU A C 1
ATOM 806 O O . GLU A 1 104 ? -20.047 1.169 -9.429 1.00 83.31 104 GLU A O 1
ATOM 811 N N . SER A 1 105 ? -20.737 3.288 -9.090 1.00 85.31 105 SER A N 1
ATOM 812 C CA . SER A 1 105 ? -19.527 3.947 -9.581 1.00 85.31 105 SER A CA 1
ATOM 813 C C . SER A 1 105 ? -18.677 4.408 -8.406 1.00 85.31 105 SER A C 1
ATOM 815 O O . SER A 1 105 ? -19.154 5.118 -7.521 1.00 85.31 105 SER A O 1
ATOM 817 N N . ARG A 1 106 ? -17.398 4.025 -8.391 1.00 84.31 106 ARG A N 1
ATOM 818 C CA . ARG A 1 106 ? -16.435 4.472 -7.376 1.00 84.31 106 ARG A CA 1
ATOM 819 C C . ARG A 1 106 ? -15.240 5.142 -8.027 1.00 84.31 106 ARG A C 1
ATOM 821 O O . ARG A 1 106 ? -14.773 4.713 -9.080 1.00 84.31 106 ARG A O 1
ATOM 828 N N . VAL A 1 107 ? -14.717 6.165 -7.360 1.00 89.00 107 VAL A N 1
ATOM 829 C CA . VAL A 1 107 ? -13.454 6.788 -7.756 1.00 89.00 107 VAL A CA 1
ATOM 830 C C . VAL A 1 107 ? -12.309 5.868 -7.348 1.00 89.00 107 VAL A C 1
ATOM 832 O O . VAL A 1 107 ? -12.196 5.460 -6.192 1.00 89.00 107 VAL A O 1
ATOM 835 N N . ARG A 1 108 ? -11.450 5.551 -8.310 1.00 90.62 108 ARG A N 1
ATOM 836 C CA . ARG A 1 108 ? -10.184 4.853 -8.123 1.00 90.62 108 ARG A CA 1
ATOM 837 C C . ARG A 1 108 ? -9.048 5.840 -8.333 1.00 90.62 108 ARG A C 1
ATOM 839 O O . ARG A 1 108 ? -9.026 6.550 -9.333 1.00 90.62 108 ARG A O 1
ATOM 846 N N . ILE A 1 109 ? -8.075 5.838 -7.428 1.00 96.44 109 ILE A N 1
ATOM 847 C CA . ILE A 1 109 ? -6.838 6.600 -7.596 1.00 96.44 109 ILE A CA 1
ATOM 848 C C . ILE A 1 109 ? -5.768 5.652 -8.128 1.00 96.44 109 ILE A C 1
ATOM 850 O O . ILE A 1 109 ? -5.465 4.636 -7.501 1.00 96.44 109 ILE A O 1
ATOM 854 N N . ARG A 1 110 ? -5.211 5.975 -9.296 1.00 96.75 110 ARG A N 1
ATOM 855 C CA . ARG A 1 110 ? -4.121 5.233 -9.928 1.00 96.75 110 ARG A CA 1
ATOM 856 C C . ARG A 1 110 ? -2.816 6.001 -9.851 1.00 96.75 110 ARG A C 1
ATOM 858 O O . ARG A 1 110 ? -2.791 7.203 -10.099 1.00 96.75 110 ARG A O 1
ATOM 865 N N . THR A 1 111 ? -1.732 5.283 -9.603 1.00 98.25 111 THR A N 1
ATOM 866 C CA . THR A 1 111 ? -0.379 5.841 -9.464 1.00 98.25 111 THR A CA 1
ATOM 867 C C . THR A 1 111 ? 0.676 4.892 -10.031 1.00 98.25 111 THR A C 1
ATOM 869 O O . THR A 1 111 ? 0.389 3.761 -10.432 1.00 98.25 111 THR A O 1
ATOM 872 N N . ARG A 1 112 ? 1.931 5.342 -10.058 1.00 98.06 112 ARG A N 1
ATOM 873 C CA . ARG A 1 112 ? 3.109 4.497 -10.272 1.00 98.06 112 ARG A CA 1
ATOM 874 C C . ARG A 1 112 ? 3.929 4.446 -8.993 1.00 98.06 112 ARG A C 1
ATOM 876 O O . ARG A 1 112 ? 4.333 5.493 -8.506 1.00 98.06 112 ARG A O 1
ATOM 883 N N . LEU A 1 113 ? 4.192 3.256 -8.466 1.00 98.50 113 LEU A N 1
ATOM 884 C CA . LEU A 1 113 ? 5.156 3.066 -7.387 1.00 98.50 113 LEU A CA 1
ATOM 885 C C . LEU A 1 113 ? 6.556 3.051 -7.999 1.00 98.50 113 LEU A C 1
ATOM 887 O O . LEU A 1 113 ? 6.903 2.107 -8.709 1.00 98.50 113 LEU A O 1
ATOM 891 N N . ILE A 1 114 ? 7.331 4.103 -7.742 1.00 97.44 114 ILE A N 1
ATOM 892 C CA . ILE A 1 114 ? 8.645 4.303 -8.368 1.00 97.44 114 ILE A CA 1
ATOM 893 C C . ILE A 1 114 ? 9.811 4.045 -7.416 1.00 97.44 114 ILE A C 1
ATOM 895 O O . ILE A 1 114 ? 10.897 3.715 -7.881 1.00 97.44 114 ILE A O 1
ATOM 899 N N . ASN A 1 115 ? 9.598 4.156 -6.103 1.00 97.12 115 ASN A N 1
ATOM 900 C CA . ASN A 1 115 ? 10.634 3.887 -5.110 1.00 97.12 115 ASN A CA 1
ATOM 901 C C . ASN A 1 115 ? 10.045 3.376 -3.787 1.00 97.12 115 ASN A C 1
ATOM 903 O O . ASN A 1 115 ? 8.902 3.684 -3.442 1.00 97.12 115 ASN A O 1
ATOM 907 N N . ILE A 1 116 ? 10.851 2.609 -3.049 1.00 97.69 116 ILE A N 1
ATOM 908 C CA . ILE A 1 116 ? 10.565 2.140 -1.690 1.00 97.69 116 ILE A CA 1
ATOM 909 C C . ILE A 1 116 ? 11.767 2.496 -0.819 1.00 97.69 116 ILE A C 1
ATOM 911 O O . ILE A 1 116 ? 12.878 2.048 -1.089 1.00 97.69 116 ILE A O 1
ATOM 915 N N . ASP A 1 117 ? 11.544 3.264 0.242 1.00 97.00 117 ASP A N 1
ATOM 916 C CA . ASP A 1 117 ? 12.608 3.711 1.144 1.00 97.00 117 ASP A CA 1
ATOM 917 C C . ASP A 1 117 ? 12.933 2.664 2.210 1.00 97.00 117 ASP A C 1
ATOM 919 O O . ASP A 1 117 ? 14.082 2.512 2.623 1.00 97.00 117 ASP A O 1
ATOM 923 N N . TRP A 1 118 ? 11.929 1.926 2.677 1.00 97.81 118 TRP A N 1
ATOM 924 C CA . TRP A 1 118 ? 12.078 0.850 3.655 1.00 97.81 118 TRP A CA 1
ATOM 925 C C . TRP A 1 118 ? 10.846 -0.057 3.655 1.00 97.81 118 TRP A C 1
ATOM 927 O O . TRP A 1 118 ? 9.769 0.333 3.203 1.00 97.81 118 TRP A O 1
ATOM 937 N N . ILE A 1 119 ? 11.009 -1.276 4.172 1.00 98.38 119 ILE A N 1
ATOM 938 C CA . ILE A 1 119 ? 9.943 -2.276 4.301 1.00 98.38 119 ILE A CA 1
ATOM 939 C C . ILE A 1 119 ? 9.991 -2.860 5.709 1.00 98.38 119 ILE A C 1
ATOM 941 O O . ILE A 1 119 ? 11.048 -3.306 6.168 1.00 98.38 119 ILE A O 1
ATOM 945 N N . LYS A 1 120 ? 8.832 -2.907 6.365 1.00 98.06 120 LYS A N 1
ATOM 946 C CA . LYS A 1 120 ? 8.601 -3.630 7.614 1.00 98.06 120 LYS A CA 1
ATOM 947 C C . LYS A 1 120 ? 7.595 -4.752 7.396 1.00 98.06 120 LYS A C 1
ATOM 949 O O . LYS A 1 120 ? 6.553 -4.530 6.786 1.00 98.06 120 LYS A O 1
ATOM 954 N N . VAL A 1 121 ? 7.891 -5.936 7.921 1.00 97.19 121 VAL A N 1
ATOM 955 C CA . VAL A 1 121 ? 6.945 -7.057 7.991 1.00 97.19 121 VAL A CA 1
ATOM 956 C C . VAL A 1 121 ? 6.653 -7.315 9.465 1.00 97.19 121 VAL A C 1
ATOM 958 O O . VAL A 1 121 ? 7.540 -7.675 10.237 1.00 97.19 121 VAL A O 1
ATOM 961 N N . GLY A 1 122 ? 5.417 -7.049 9.886 1.00 92.38 122 GLY A N 1
ATOM 962 C CA . GLY A 1 122 ? 5.081 -6.954 11.303 1.00 92.38 122 GLY A CA 1
ATOM 963 C C . GLY A 1 122 ? 5.902 -5.853 11.983 1.00 92.38 122 GLY A C 1
ATOM 964 O O . GLY A 1 122 ? 5.763 -4.676 11.658 1.00 92.38 122 GLY A O 1
ATOM 965 N N . LYS A 1 123 ? 6.764 -6.237 12.931 1.00 90.12 123 LYS A N 1
ATOM 966 C CA . LYS A 1 123 ? 7.641 -5.312 13.672 1.00 90.12 123 LYS A CA 1
ATOM 967 C C . LYS A 1 123 ? 9.070 -5.248 13.120 1.00 90.12 123 LYS A C 1
ATOM 969 O O . LYS A 1 123 ? 9.837 -4.384 13.536 1.00 90.12 123 LYS A O 1
ATOM 974 N N . GLU A 1 124 ? 9.434 -6.143 12.206 1.00 94.75 124 GLU A N 1
ATOM 975 C CA . GLU A 1 124 ? 10.806 -6.291 11.726 1.00 94.75 124 GLU A CA 1
ATOM 976 C C . GLU A 1 124 ? 11.050 -5.453 10.470 1.00 94.75 124 GLU A C 1
ATOM 978 O O . GLU A 1 124 ? 10.293 -5.535 9.502 1.00 94.75 124 GLU A O 1
ATOM 983 N N . THR A 1 125 ? 12.128 -4.664 10.468 1.00 96.25 125 THR A N 1
ATOM 984 C CA . THR A 1 125 ? 12.588 -3.955 9.266 1.00 96.25 125 THR A CA 1
ATOM 985 C C . THR A 1 125 ? 13.409 -4.910 8.406 1.00 96.25 125 THR A C 1
ATOM 987 O O . THR A 1 125 ? 14.544 -5.225 8.744 1.00 96.25 125 THR A O 1
ATOM 990 N N . VAL A 1 126 ? 12.851 -5.335 7.274 1.00 96.75 126 VAL A N 1
ATOM 991 C CA . VAL A 1 126 ? 13.480 -6.306 6.356 1.00 96.75 126 VAL A CA 1
ATOM 992 C C . VAL A 1 126 ? 14.227 -5.635 5.197 1.00 96.75 126 VAL A C 1
ATOM 994 O O . VAL A 1 126 ? 14.937 -6.286 4.430 1.00 96.75 126 VAL A O 1
ATOM 997 N N . TYR A 1 127 ? 14.051 -4.322 5.033 1.00 97.00 127 TYR A N 1
ATOM 998 C CA . TYR A 1 127 ? 14.757 -3.518 4.040 1.00 97.00 127 TYR A CA 1
ATOM 999 C C . TYR A 1 127 ? 14.781 -2.042 4.449 1.00 97.00 127 TYR A C 1
ATOM 1001 O O . TYR A 1 127 ? 13.775 -1.516 4.921 1.00 97.00 127 TYR A O 1
ATOM 1009 N N . LYS A 1 128 ? 15.910 -1.367 4.209 1.00 96.19 128 LYS A N 1
ATOM 1010 C CA . LYS A 1 128 ? 16.068 0.093 4.287 1.00 96.19 128 LYS A CA 1
ATOM 1011 C C . LYS A 1 128 ? 17.033 0.514 3.177 1.00 96.19 128 LYS A C 1
ATOM 1013 O O . LYS A 1 128 ? 18.127 -0.043 3.067 1.00 96.19 128 LYS A O 1
ATOM 1018 N N . ALA A 1 129 ? 16.614 1.440 2.324 1.00 92.06 129 ALA A N 1
ATOM 1019 C CA . ALA A 1 129 ? 17.430 1.976 1.249 1.00 92.06 129 ALA A CA 1
ATOM 1020 C C . ALA A 1 129 ? 18.615 2.755 1.834 1.00 92.06 129 ALA A C 1
ATOM 1022 O O . ALA A 1 129 ? 18.494 3.454 2.845 1.00 92.06 129 ALA A O 1
ATOM 1023 N N . LYS A 1 130 ? 19.776 2.667 1.181 1.00 84.25 130 LYS A N 1
ATOM 1024 C CA . LYS A 1 130 ? 20.867 3.608 1.444 1.00 84.25 130 LYS A CA 1
ATOM 1025 C C . LYS A 1 130 ? 20.420 4.951 0.866 1.00 84.25 130 LYS A C 1
ATOM 1027 O O . LYS A 1 130 ? 20.181 5.019 -0.336 1.00 84.25 130 LYS A O 1
ATOM 1032 N N . LYS A 1 131 ? 20.248 5.983 1.704 1.00 70.12 131 LYS A N 1
ATOM 1033 C CA . LYS A 1 131 ? 19.870 7.328 1.238 1.00 70.12 131 LYS A CA 1
ATOM 1034 C C . LYS A 1 131 ? 20.879 7.777 0.174 1.00 70.12 131 LYS A C 1
ATOM 1036 O O . LYS A 1 131 ? 22.026 8.049 0.510 1.00 70.12 131 LYS A O 1
ATOM 1041 N N . PHE A 1 132 ? 20.459 7.860 -1.085 1.00 42.97 132 PHE A N 1
ATOM 1042 C CA . PHE A 1 132 ? 21.164 8.662 -2.078 1.00 42.97 132 PHE A CA 1
ATOM 1043 C C . PHE A 1 132 ? 20.635 10.086 -1.930 1.00 42.97 132 PHE A C 1
ATOM 1045 O O . PHE A 1 132 ? 19.449 10.337 -2.132 1.00 42.97 132 PHE A O 1
ATOM 1052 N N . GLN A 1 133 ? 21.496 11.005 -1.493 1.00 36.59 133 GLN A N 1
ATOM 1053 C CA . GLN A 1 133 ? 21.181 12.428 -1.501 1.00 36.59 133 GLN A CA 1
ATOM 1054 C C . GLN A 1 133 ? 21.008 12.865 -2.959 1.00 36.59 133 GLN A C 1
ATOM 1056 O O . GLN A 1 133 ? 21.981 13.048 -3.682 1.00 36.59 133 GLN A O 1
ATOM 1061 N N . SER A 1 134 ? 19.767 13.004 -3.408 1.00 39.47 134 SER A N 1
ATOM 1062 C CA . SER A 1 134 ? 19.445 13.692 -4.657 1.00 39.47 134 SER A CA 1
ATOM 1063 C C . SER A 1 134 ? 18.319 14.687 -4.403 1.00 39.47 134 SER A C 1
ATOM 1065 O O . SER A 1 134 ? 17.201 14.547 -4.892 1.00 39.47 134 SER A O 1
ATOM 1067 N N . ILE A 1 135 ? 18.634 15.689 -3.592 1.00 38.56 135 ILE A N 1
ATOM 1068 C CA . ILE A 1 135 ? 18.047 17.020 -3.711 1.00 38.56 135 ILE A CA 1
ATOM 1069 C C . ILE A 1 135 ? 19.242 17.904 -4.083 1.00 38.56 135 ILE A C 1
ATOM 1071 O O . ILE A 1 135 ? 20.241 17.842 -3.363 1.00 38.56 135 ILE A O 1
ATOM 1075 N N . PRO A 1 136 ? 19.223 18.664 -5.191 1.00 36.88 136 PRO A N 1
ATOM 1076 C CA . PRO A 1 136 ? 20.290 19.612 -5.460 1.00 36.88 136 PRO A CA 1
ATOM 1077 C C . PRO A 1 136 ? 20.138 20.766 -4.465 1.00 36.88 136 PRO A C 1
ATOM 1079 O O . PRO A 1 136 ? 19.374 21.699 -4.691 1.00 36.88 136 PRO A O 1
ATOM 1082 N N . SER A 1 137 ? 20.822 20.674 -3.327 1.00 32.19 137 SER A N 1
ATOM 1083 C CA . SER A 1 137 ? 21.119 21.840 -2.505 1.00 32.19 137 SER A CA 1
ATOM 1084 C C . SER A 1 137 ? 22.251 22.587 -3.199 1.00 32.19 137 SER A C 1
ATOM 1086 O O . SER A 1 137 ? 23.358 22.062 -3.324 1.00 32.19 137 SER A O 1
ATOM 1088 N N . SER A 1 138 ? 21.940 23.780 -3.695 1.00 37.91 138 SER A N 1
ATOM 1089 C CA . SER A 1 138 ? 22.915 24.792 -4.086 1.00 37.91 138 SER A CA 1
ATOM 1090 C C . SER A 1 138 ? 24.033 24.887 -3.048 1.00 37.91 138 SER A C 1
ATOM 1092 O O . SER A 1 138 ? 23.773 24.878 -1.845 1.00 37.91 138 SER A O 1
ATOM 1094 N N . GLU A 1 139 ? 25.265 24.926 -3.545 1.00 37.50 139 GLU A N 1
ATOM 1095 C CA . GLU A 1 139 ? 26.490 25.035 -2.767 1.00 37.50 139 GLU A CA 1
ATOM 1096 C C . GLU A 1 139 ? 26.433 26.229 -1.811 1.00 37.50 139 GLU A C 1
ATOM 1098 O O . GLU A 1 139 ? 26.407 27.369 -2.257 1.00 37.50 139 GLU A O 1
ATOM 1103 N N . GLU A 1 140 ? 26.509 25.968 -0.509 1.00 31.58 140 GLU A N 1
ATOM 1104 C CA . GLU A 1 140 ? 27.195 26.849 0.429 1.00 31.58 140 GLU A CA 1
ATOM 1105 C C . GLU A 1 140 ? 27.868 25.991 1.504 1.00 31.58 140 GLU A C 1
ATOM 1107 O O . GLU A 1 140 ? 27.275 25.122 2.146 1.00 31.58 140 GLU A O 1
ATOM 1112 N N . LYS A 1 141 ? 29.183 26.172 1.598 1.00 33.09 141 LYS A N 1
ATOM 1113 C CA . LYS A 1 141 ? 30.087 25.434 2.469 1.00 33.09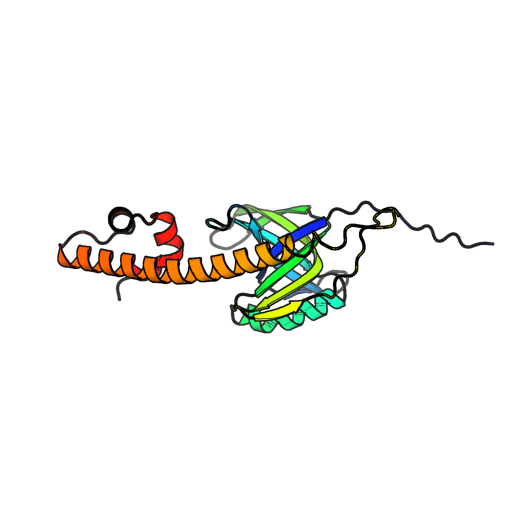 141 LYS A CA 1
ATOM 1114 C C . LYS A 1 141 ? 30.043 26.008 3.890 1.00 33.09 141 LYS A C 1
ATOM 1116 O O . LYS A 1 141 ? 30.359 27.174 4.095 1.00 33.09 141 LYS A O 1
ATOM 1121 N N . THR A 1 142 ? 29.953 25.071 4.835 1.00 28.69 142 THR A N 1
ATOM 1122 C CA . THR A 1 142 ? 30.539 25.039 6.194 1.00 28.69 142 THR A CA 1
ATOM 1123 C C . THR A 1 142 ? 29.712 25.528 7.390 1.00 28.69 142 THR A C 1
ATOM 1125 O O . THR A 1 142 ? 29.281 26.669 7.454 1.00 28.69 142 THR A O 1
ATOM 1128 N N . LEU A 1 143 ? 29.711 24.631 8.392 1.00 42.91 143 LEU A N 1
ATOM 1129 C CA . LEU A 1 143 ? 29.402 24.770 9.822 1.00 42.91 143 LEU A CA 1
ATOM 1130 C C . LEU A 1 143 ? 27.922 24.800 10.217 1.00 42.91 143 LEU A C 1
ATOM 1132 O O . LEU A 1 143 ? 27.407 25.841 10.580 1.00 42.91 143 LEU A O 1
ATOM 1136 N N . GLU A 1 144 ? 27.307 23.612 10.281 1.00 34.34 144 GLU A N 1
ATOM 1137 C CA . GLU A 1 144 ? 26.391 23.231 11.375 1.00 34.34 144 GLU A CA 1
ATOM 1138 C C . GLU A 1 144 ? 26.112 21.712 11.355 1.00 34.34 144 GLU A C 1
ATOM 1140 O O . GLU A 1 144 ? 25.029 21.221 11.052 1.00 34.34 144 GLU A O 1
ATOM 1145 N N . GLU A 1 145 ? 27.135 20.915 11.676 1.00 37.91 145 GLU A N 1
ATOM 1146 C CA . GLU A 1 145 ? 27.045 19.445 11.696 1.00 37.91 145 GLU A CA 1
ATOM 1147 C C . GLU A 1 145 ? 26.619 18.874 13.068 1.00 37.91 145 GLU A C 1
ATOM 1149 O O . GLU A 1 145 ? 26.947 17.740 13.410 1.00 37.91 145 GLU A O 1
ATOM 1154 N N . LYS A 1 146 ? 25.876 19.633 13.890 1.00 35.41 146 LYS A N 1
ATOM 1155 C CA . LYS A 1 146 ? 25.441 19.162 15.224 1.00 35.41 146 LYS A CA 1
ATOM 1156 C C . LYS A 1 146 ? 23.944 19.204 15.534 1.00 35.41 146 LYS A C 1
ATOM 1158 O O . LYS A 1 146 ? 23.572 18.668 16.572 1.00 35.41 146 LYS A O 1
ATOM 1163 N N . THR A 1 147 ? 23.076 19.698 14.651 1.00 33.62 147 THR A N 1
ATOM 1164 C CA . THR A 1 147 ? 21.651 19.898 15.008 1.00 33.62 147 THR A CA 1
ATOM 1165 C C . THR A 1 147 ? 20.659 18.961 14.298 1.00 33.62 147 THR A C 1
ATOM 1167 O O . THR A 1 147 ? 19.507 18.877 14.699 1.00 33.62 147 THR A O 1
ATOM 1170 N N . LEU A 1 148 ? 21.081 18.169 13.301 1.00 42.38 148 LEU A N 1
ATOM 1171 C CA . LEU A 1 148 ? 20.169 17.335 12.483 1.00 42.38 148 LEU A CA 1
ATOM 1172 C C . LEU A 1 148 ? 20.103 15.842 12.870 1.00 42.38 148 LEU A C 1
ATOM 1174 O O . LEU A 1 148 ? 19.377 15.070 12.241 1.00 42.38 148 LEU A O 1
ATOM 1178 N N . GLN A 1 149 ? 20.845 15.399 13.893 1.00 37.00 149 GLN A N 1
ATOM 1179 C CA . GLN A 1 149 ? 20.771 14.008 14.375 1.00 37.00 149 GLN A CA 1
ATOM 1180 C C . GLN A 1 149 ? 19.697 13.778 15.449 1.00 37.00 149 GLN A C 1
ATOM 1182 O O . GLN A 1 149 ? 19.384 12.618 15.729 1.00 37.00 149 GLN A O 1
ATOM 1187 N N . ASP A 1 150 ? 19.118 14.842 16.010 1.00 36.16 150 ASP A N 1
ATOM 1188 C CA . ASP A 1 150 ? 18.201 14.748 17.151 1.00 36.16 150 ASP A CA 1
ATOM 1189 C C . ASP A 1 150 ? 16.723 14.646 16.720 1.00 36.16 150 ASP A C 1
ATOM 1191 O O . ASP A 1 150 ? 15.970 13.836 17.260 1.00 36.16 150 ASP A O 1
ATOM 1195 N N . GLU A 1 151 ? 16.309 15.342 15.653 1.00 38.34 151 GLU A N 1
ATOM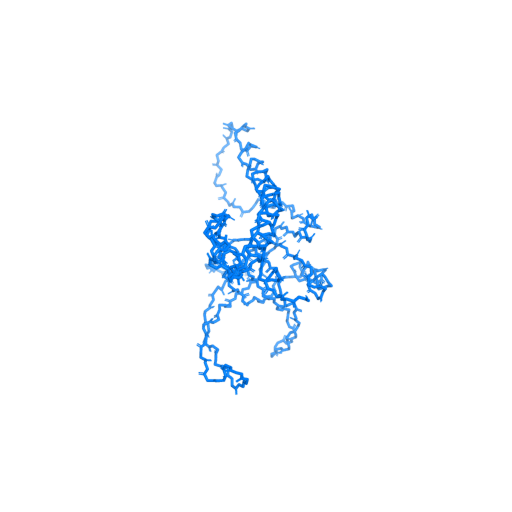 1196 C CA . GLU A 1 151 ? 14.906 15.348 15.189 1.00 38.34 151 GLU A CA 1
ATOM 1197 C C . GLU A 1 151 ? 14.475 14.058 14.461 1.00 38.34 151 GLU A C 1
ATOM 1199 O O . GLU A 1 151 ? 13.354 13.572 14.613 1.00 38.34 151 GLU A O 1
ATOM 1204 N N . GLY A 1 152 ? 15.372 13.446 13.680 1.00 38.34 152 GLY A N 1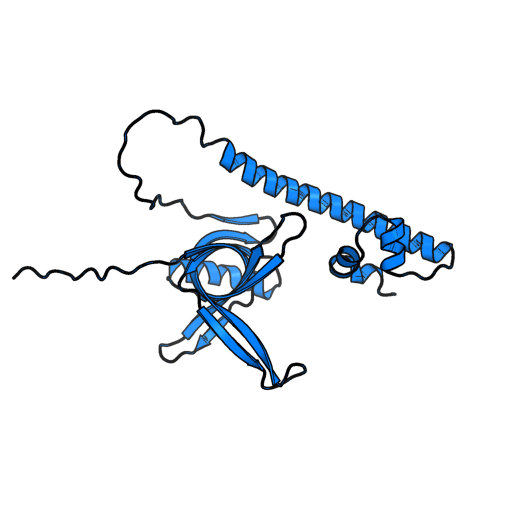
ATOM 1205 C CA . GLY A 1 152 ? 15.059 12.215 12.941 1.00 38.34 152 GLY A CA 1
ATOM 1206 C C . GLY A 1 152 ? 15.011 10.964 13.824 1.00 38.34 152 GLY A C 1
ATOM 1207 O O . GLY A 1 152 ? 14.231 10.047 13.560 1.00 38.34 152 GLY A O 1
ATOM 1208 N N . LYS A 1 153 ? 15.827 10.926 14.888 1.00 39.28 153 LYS A N 1
ATOM 1209 C CA . LYS A 1 153 ? 15.805 9.843 15.882 1.00 39.28 153 LYS A CA 1
ATOM 1210 C C . LYS A 1 153 ? 14.602 9.972 16.800 1.00 39.28 153 LYS A C 1
ATOM 1212 O O . LYS A 1 153 ? 13.929 8.974 17.019 1.00 39.28 153 LYS A O 1
ATOM 1217 N N . SER A 1 154 ? 14.285 11.181 17.263 1.00 48.62 154 SER A N 1
ATOM 1218 C CA . SER A 1 154 ? 13.102 11.423 18.092 1.00 48.62 154 SER A CA 1
ATOM 1219 C C . SER A 1 154 ? 11.808 11.040 17.369 1.00 48.62 154 SER A C 1
ATOM 1221 O O . SER A 1 154 ? 10.986 10.371 17.977 1.00 48.62 154 SER A O 1
ATOM 1223 N N . GLN A 1 155 ? 11.637 11.304 16.067 1.00 48.66 155 GLN A N 1
ATOM 1224 C CA . GLN A 1 155 ? 10.440 10.854 15.331 1.00 48.66 155 GLN A CA 1
ATOM 1225 C C . GLN A 1 155 ? 10.330 9.321 15.175 1.00 48.66 155 GLN A C 1
ATOM 1227 O O . GLN A 1 155 ? 9.249 8.770 15.387 1.00 48.66 155 GLN A O 1
ATOM 1232 N N . GLU A 1 156 ? 11.413 8.602 14.839 1.00 47.06 156 GLU A N 1
ATOM 1233 C CA . GLU A 1 156 ? 11.400 7.124 14.782 1.00 47.06 156 GLU A CA 1
ATOM 1234 C C . GLU A 1 156 ? 11.177 6.507 16.180 1.00 47.06 156 GLU A C 1
ATOM 1236 O O . GLU A 1 156 ? 10.435 5.525 16.292 1.00 47.06 156 GLU A O 1
ATOM 1241 N N . GLN A 1 157 ? 11.747 7.104 17.239 1.00 50.12 157 GLN A N 1
ATOM 1242 C CA . GLN A 1 157 ? 11.514 6.709 18.633 1.00 50.12 157 GLN A CA 1
ATOM 1243 C C . GLN A 1 157 ? 10.067 6.984 19.053 1.00 50.12 157 GLN A C 1
ATOM 1245 O O . GLN A 1 157 ? 9.410 6.079 19.543 1.00 50.12 157 GLN A O 1
ATOM 1250 N N . HIS A 1 158 ? 9.525 8.174 18.776 1.00 44.88 158 HIS A N 1
ATOM 1251 C CA . HIS A 1 158 ? 8.142 8.540 19.088 1.00 44.88 158 HIS A CA 1
ATOM 1252 C C . HIS A 1 158 ? 7.135 7.648 18.357 1.00 44.88 158 HIS A C 1
ATOM 1254 O O . HIS A 1 158 ? 6.121 7.272 18.937 1.00 44.88 158 HIS A O 1
ATOM 1260 N N . ILE A 1 159 ? 7.409 7.247 17.111 1.00 53.31 159 ILE A N 1
ATOM 1261 C CA . ILE A 1 159 ? 6.565 6.288 16.385 1.00 53.31 159 ILE A CA 1
ATOM 1262 C C . ILE A 1 159 ? 6.679 4.889 17.009 1.00 53.31 159 ILE A C 1
ATOM 1264 O O . ILE A 1 159 ? 5.663 4.221 17.192 1.00 53.31 159 ILE A O 1
ATOM 1268 N N . ALA A 1 160 ? 7.884 4.430 17.361 1.00 52.44 160 ALA A N 1
ATOM 1269 C CA . ALA A 1 160 ? 8.080 3.134 18.015 1.00 52.44 160 ALA A CA 1
ATOM 1270 C C . ALA A 1 160 ? 7.453 3.084 19.420 1.00 52.44 160 ALA A C 1
ATOM 1272 O O . ALA A 1 160 ? 6.841 2.078 19.787 1.00 52.44 160 ALA A O 1
ATOM 1273 N N . ASP A 1 161 ? 7.551 4.178 20.168 1.00 46.03 161 ASP A N 1
ATOM 1274 C CA . ASP A 1 161 ? 6.983 4.343 21.497 1.00 46.03 161 ASP A CA 1
ATOM 1275 C C . ASP 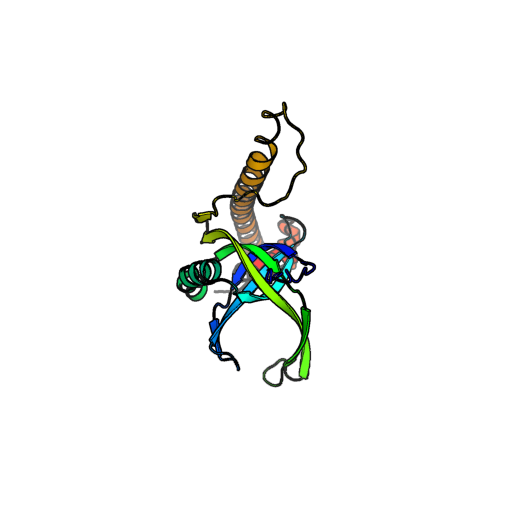A 1 161 ? 5.467 4.489 21.419 1.00 46.03 161 ASP A C 1
ATOM 1277 O O . ASP A 1 161 ? 4.788 3.818 22.180 1.00 46.03 161 ASP A O 1
ATOM 1281 N N . ASN A 1 162 ? 4.899 5.194 20.434 1.00 51.72 162 ASN A N 1
ATOM 1282 C CA . ASN A 1 162 ? 3.449 5.201 20.198 1.00 51.72 162 ASN A CA 1
ATOM 1283 C C . ASN A 1 162 ? 2.919 3.847 19.708 1.00 51.72 162 ASN A C 1
ATOM 1285 O O . ASN A 1 162 ? 1.806 3.459 20.055 1.00 51.72 162 ASN A O 1
ATOM 1289 N N . ILE A 1 163 ? 3.693 3.066 18.951 1.00 54.06 163 ILE A N 1
ATOM 1290 C CA . ILE A 1 163 ? 3.320 1.683 18.605 1.00 54.06 163 ILE A CA 1
ATOM 1291 C C . ILE A 1 163 ? 3.336 0.795 19.860 1.00 54.06 163 ILE A C 1
ATOM 1293 O O . ILE A 1 163 ? 2.444 -0.033 20.046 1.00 54.06 163 ILE A O 1
ATOM 1297 N N . ARG A 1 164 ? 4.310 0.979 20.759 1.00 46.00 164 ARG A N 1
ATOM 1298 C CA . ARG A 1 164 ? 4.363 0.268 22.046 1.00 46.00 164 ARG A CA 1
ATOM 1299 C C . ARG A 1 164 ? 3.238 0.711 22.985 1.00 46.00 164 ARG A C 1
ATOM 1301 O O . ARG A 1 164 ? 2.522 -0.159 23.477 1.00 46.00 164 ARG A O 1
ATOM 1308 N N . LEU A 1 165 ? 3.018 2.015 23.153 1.00 44.41 165 LEU A N 1
ATOM 1309 C CA . LEU A 1 165 ? 1.929 2.600 23.938 1.00 44.41 165 LEU A CA 1
ATOM 1310 C C . LEU A 1 165 ? 0.559 2.219 23.378 1.00 44.41 165 LEU A C 1
ATOM 1312 O O . LEU A 1 165 ? -0.331 1.907 24.151 1.00 44.41 165 LEU A O 1
ATOM 1316 N N . SER A 1 166 ? 0.365 2.180 22.058 1.00 52.16 166 SER A N 1
ATOM 1317 C CA . SER A 1 166 ? -0.908 1.743 21.467 1.00 52.16 166 SER A CA 1
ATOM 1318 C C . SER A 1 166 ? -1.142 0.241 21.624 1.00 52.16 166 SER A C 1
ATOM 1320 O O . SER A 1 166 ? -2.297 -0.165 21.732 1.00 52.16 166 SER A O 1
ATOM 1322 N N . SER A 1 167 ? -0.082 -0.576 21.698 1.00 55.06 167 SER A N 1
ATOM 1323 C CA . SER A 1 167 ? -0.191 -2.011 21.994 1.00 55.06 167 SER A CA 1
ATOM 1324 C C . SER A 1 167 ? -0.500 -2.300 23.470 1.00 55.06 167 SER A C 1
ATOM 1326 O O . SER A 1 167 ? -1.344 -3.148 23.763 1.00 55.06 167 SER A O 1
ATOM 1328 N N . SER A 1 168 ? 0.099 -1.551 24.405 1.00 52.53 168 SER A N 1
ATOM 1329 C CA . SER A 1 168 ? -0.220 -1.647 25.836 1.00 52.53 168 SER A CA 1
ATOM 1330 C C . SER A 1 168 ? -1.571 -1.004 26.165 1.00 52.53 168 SER A C 1
ATOM 1332 O O . SER A 1 168 ? -2.340 -1.552 26.952 1.00 52.53 168 SER A O 1
ATOM 1334 N N . ALA A 1 169 ? -1.923 0.097 25.497 1.00 54.91 169 ALA A N 1
ATOM 1335 C CA . ALA A 1 169 ? -3.241 0.712 25.587 1.00 54.91 169 ALA A CA 1
ATOM 1336 C C . ALA A 1 169 ? -4.325 -0.158 24.943 1.00 54.91 169 ALA A C 1
ATOM 1338 O O . ALA A 1 169 ? -5.448 -0.156 25.440 1.00 54.91 169 ALA A O 1
ATOM 1339 N N . SER A 1 170 ? -4.029 -0.925 23.882 1.00 58.75 170 SER A N 1
ATOM 1340 C CA . SER A 1 170 ? -4.992 -1.888 23.332 1.00 58.75 170 SER A CA 1
ATOM 1341 C C . SER A 1 170 ? -5.221 -3.075 24.255 1.00 58.75 170 SER A C 1
ATOM 1343 O O . SER A 1 170 ? -6.375 -3.444 24.420 1.00 58.75 170 SER A O 1
ATOM 1345 N N . ALA A 1 171 ? -4.181 -3.595 24.918 1.00 64.06 171 ALA A N 1
ATOM 1346 C CA . ALA A 1 171 ? -4.349 -4.632 25.940 1.00 64.06 171 ALA A CA 1
ATOM 1347 C C . ALA A 1 171 ? -5.192 -4.110 27.120 1.00 64.06 171 ALA A C 1
ATOM 1349 O O . ALA A 1 171 ? -6.220 -4.687 27.451 1.00 64.06 171 ALA A O 1
ATOM 1350 N N . SER A 1 172 ? -4.860 -2.923 27.644 1.00 76.31 172 SER A N 1
ATOM 1351 C CA . SER A 1 172 ? -5.641 -2.286 28.716 1.00 76.31 172 SER A CA 1
ATOM 1352 C C . SER A 1 172 ? -7.084 -1.958 28.302 1.00 76.31 172 SER A C 1
ATOM 1354 O O . SER A 1 172 ? -8.000 -2.031 29.119 1.00 76.31 172 SER A O 1
ATOM 1356 N N . SER A 1 173 ? -7.310 -1.581 27.040 1.00 79.44 173 SER A N 1
ATOM 1357 C CA . SER A 1 173 ? -8.652 -1.303 26.514 1.00 79.44 173 SER A CA 1
ATOM 1358 C C . SER A 1 173 ? -9.472 -2.577 26.339 1.00 79.44 173 SER A C 1
ATOM 1360 O O . SER A 1 173 ? -10.666 -2.565 26.619 1.00 79.44 173 SER A O 1
ATOM 1362 N N . GLU A 1 174 ? -8.847 -3.661 25.878 1.00 85.12 174 GLU A N 1
ATOM 1363 C CA . GLU A 1 174 ? -9.489 -4.963 25.725 1.00 85.12 174 GLU A CA 1
ATOM 1364 C C . GLU A 1 174 ? -9.924 -5.524 27.084 1.00 85.12 174 GLU A C 1
ATOM 1366 O O . GLU A 1 174 ? -11.082 -5.914 27.229 1.00 85.12 174 GLU A O 1
ATOM 1371 N N . ASP A 1 175 ? -9.056 -5.456 28.097 1.00 86.56 175 ASP A N 1
ATOM 1372 C CA . ASP A 1 175 ? -9.370 -5.898 29.461 1.00 86.56 175 ASP A CA 1
ATOM 1373 C C . ASP A 1 175 ? -10.555 -5.118 30.048 1.00 86.56 175 ASP A C 1
ATOM 1375 O O . ASP A 1 175 ? -11.520 -5.713 30.532 1.00 86.56 175 ASP A O 1
ATOM 1379 N N . LYS A 1 176 ? -10.552 -3.784 29.902 1.00 88.19 176 LYS A N 1
ATOM 1380 C CA . LYS A 1 176 ? -11.670 -2.919 30.321 1.00 88.19 176 LYS A CA 1
ATOM 1381 C C . LYS A 1 176 ? -12.975 -3.266 29.607 1.00 88.19 176 LYS A C 1
ATOM 1383 O O . LYS A 1 176 ? -14.046 -3.210 30.211 1.00 88.19 176 LYS A O 1
ATOM 1388 N N . ILE A 1 177 ? -12.910 -3.604 28.317 1.00 89.00 177 ILE A N 1
ATOM 1389 C CA . ILE A 1 177 ? -14.087 -4.000 27.536 1.00 89.00 177 ILE A CA 1
ATOM 1390 C C . ILE A 1 177 ? -14.617 -5.354 28.015 1.00 89.00 177 ILE A C 1
ATOM 1392 O O . ILE A 1 177 ? -15.824 -5.477 28.221 1.00 89.00 177 ILE A O 1
ATOM 1396 N N . ARG A 1 178 ? -13.746 -6.343 28.240 1.00 90.88 178 ARG A N 1
ATOM 1397 C CA . ARG A 1 178 ? -14.133 -7.665 28.757 1.00 90.88 178 ARG A CA 1
ATOM 1398 C C . ARG A 1 178 ? -14.766 -7.559 30.143 1.00 90.88 178 ARG A C 1
ATOM 1400 O O . ARG A 1 178 ? -15.839 -8.114 30.364 1.00 90.88 178 ARG A O 1
ATOM 1407 N N . GLU A 1 179 ? -14.166 -6.779 31.038 1.00 91.19 179 GLU A N 1
ATOM 1408 C CA . GLU A 1 179 ? -14.701 -6.533 32.380 1.00 91.19 179 GLU A CA 1
ATOM 1409 C C . GLU A 1 179 ? -16.071 -5.833 32.335 1.00 91.19 179 GLU A C 1
ATOM 1411 O O . GLU A 1 179 ? -17.000 -6.210 33.052 1.00 91.19 179 GLU A O 1
ATOM 1416 N N . ALA A 1 180 ? -16.244 -4.839 31.457 1.00 90.31 180 ALA A N 1
ATOM 1417 C CA . ALA A 1 180 ? -17.530 -4.169 31.275 1.00 90.31 180 ALA A CA 1
ATOM 1418 C C . ALA A 1 180 ? -18.609 -5.114 30.720 1.00 90.31 180 ALA A C 1
ATOM 1420 O O . ALA A 1 180 ? -19.756 -5.059 31.167 1.00 90.31 180 ALA A O 1
ATOM 1421 N N . ILE A 1 181 ? -18.255 -5.997 29.781 1.00 91.38 181 ILE A N 1
ATOM 1422 C CA . ILE A 1 181 ? -19.166 -7.016 29.241 1.00 91.38 181 ILE A CA 1
ATOM 1423 C C . ILE A 1 181 ? -19.610 -7.982 30.346 1.00 91.38 181 ILE A C 1
ATOM 1425 O O . ILE A 1 181 ? -20.810 -8.209 30.502 1.00 91.38 181 ILE A O 1
ATOM 1429 N N . GLU A 1 182 ? -18.680 -8.502 31.148 1.00 91.50 182 GLU A N 1
ATOM 1430 C CA . GLU A 1 182 ? -18.999 -9.414 32.255 1.00 91.50 182 GLU A CA 1
ATOM 1431 C C . GLU A 1 182 ? -19.858 -8.739 33.335 1.00 91.50 182 GLU A C 1
ATOM 1433 O O . GLU A 1 182 ? -20.835 -9.317 33.817 1.00 91.50 182 GLU A O 1
ATOM 1438 N N . ASN A 1 183 ? -19.597 -7.469 33.652 1.00 90.75 183 ASN A N 1
ATOM 1439 C CA . ASN A 1 183 ? -20.444 -6.701 34.565 1.00 90.75 183 ASN A CA 1
ATOM 1440 C C . ASN A 1 183 ? -21.871 -6.498 34.028 1.00 90.75 183 ASN A C 1
ATOM 1442 O O . ASN A 1 183 ? -22.837 -6.581 34.795 1.00 90.75 183 ASN A O 1
ATOM 1446 N N . LEU A 1 184 ? -22.038 -6.267 32.722 1.00 89.81 184 LEU A N 1
ATOM 1447 C CA . LEU A 1 184 ? -23.362 -6.173 32.096 1.00 89.81 184 LEU A CA 1
ATOM 1448 C C . LEU A 1 184 ? -24.105 -7.514 32.146 1.00 89.81 184 LEU A C 1
ATOM 1450 O O . LEU A 1 184 ? -25.282 -7.528 32.509 1.00 89.81 184 LEU A O 1
ATOM 1454 N N . LYS A 1 185 ? -23.411 -8.634 31.893 1.00 89.88 185 LYS A N 1
ATOM 1455 C CA . LYS A 1 185 ? -23.973 -9.988 32.041 1.00 89.88 185 LYS A CA 1
ATOM 1456 C C . LYS A 1 185 ? -24.413 -10.262 33.482 1.00 89.88 185 LYS A C 1
ATOM 1458 O O . LYS A 1 185 ? -25.548 -10.676 33.704 1.00 89.88 185 LYS A O 1
ATOM 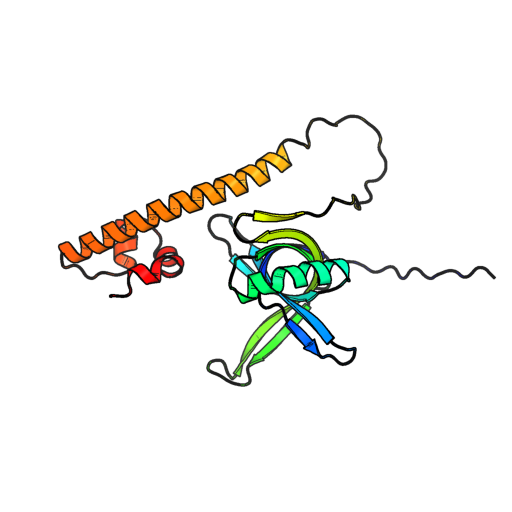1463 N N . ARG A 1 186 ? -23.566 -9.954 34.471 1.00 88.75 186 ARG A N 1
ATOM 1464 C CA . ARG A 1 186 ? -23.852 -10.164 35.905 1.00 88.75 186 ARG A CA 1
ATOM 1465 C C . ARG A 1 186 ? -25.024 -9.325 36.415 1.00 88.75 186 ARG A C 1
ATOM 1467 O O . ARG A 1 186 ? -25.751 -9.756 37.302 1.00 88.75 186 ARG A O 1
ATOM 1474 N N . THR A 1 187 ? -25.200 -8.122 35.874 1.00 87.94 187 THR A N 1
ATOM 1475 C CA . THR A 1 187 ? -26.286 -7.205 36.261 1.00 87.94 187 THR A CA 1
ATOM 1476 C C . THR A 1 187 ? -27.574 -7.409 35.457 1.00 87.94 187 THR A C 1
ATOM 1478 O O . THR A 1 187 ? -28.537 -6.675 35.671 1.00 87.94 187 THR A O 1
ATOM 1481 N N . GLY A 1 188 ? -27.610 -8.385 34.538 1.00 84.00 188 GLY A N 1
ATOM 1482 C CA . GLY A 1 188 ? -28.774 -8.675 33.694 1.00 84.00 188 GLY A CA 1
ATOM 1483 C C . GLY A 1 188 ? -29.099 -7.575 32.676 1.00 84.00 188 GLY A C 1
ATOM 1484 O O . GLY A 1 188 ? -30.201 -7.538 32.130 1.00 84.00 188 GLY A O 1
ATOM 1485 N N . LYS A 1 189 ? -28.165 -6.649 32.426 1.00 83.44 189 LYS A N 1
ATOM 1486 C CA . LYS A 1 189 ? -28.335 -5.563 31.455 1.00 83.44 189 LYS A CA 1
ATOM 1487 C C . LYS A 1 189 ? -27.947 -6.032 30.055 1.00 83.44 189 LYS A C 1
ATOM 1489 O O . LYS A 1 189 ? -27.056 -6.857 29.875 1.00 83.44 189 LYS A O 1
ATOM 1494 N N . LYS A 1 190 ? -28.588 -5.456 29.032 1.00 85.81 190 LYS A N 1
ATOM 1495 C CA . LYS A 1 190 ? -28.295 -5.772 27.627 1.00 85.81 190 LYS A CA 1
ATOM 1496 C C . LYS A 1 190 ? -26.838 -5.442 27.290 1.00 85.81 190 LYS A C 1
ATOM 1498 O O . LYS A 1 190 ? -26.454 -4.271 27.262 1.00 85.81 190 LYS A O 1
ATOM 1503 N N . VAL A 1 191 ? -26.062 -6.467 26.942 1.00 90.00 191 VAL A N 1
ATOM 1504 C CA . VAL A 1 191 ? -24.697 -6.302 26.435 1.00 90.00 191 VAL A CA 1
ATOM 1505 C C . VAL A 1 191 ? -24.772 -5.635 25.063 1.00 90.00 191 VAL A C 1
ATOM 1507 O O . VAL A 1 191 ? -25.296 -6.187 24.098 1.00 90.00 191 VAL A O 1
ATOM 1510 N N . SER A 1 192 ? -24.299 -4.393 24.972 1.00 91.00 192 SER A N 1
ATOM 1511 C CA . SER A 1 192 ? -24.234 -3.670 23.705 1.00 91.00 192 SER A CA 1
ATOM 1512 C C . SER A 1 192 ? -22.989 -2.800 23.634 1.00 91.00 192 SER A C 1
ATOM 1514 O O . SER A 1 192 ? -22.526 -2.263 24.640 1.00 91.00 192 SER A O 1
ATOM 1516 N N . LYS A 1 193 ? -22.487 -2.594 22.413 1.00 91.31 193 LYS A N 1
ATOM 1517 C CA . LYS A 1 193 ? -21.311 -1.751 22.139 1.00 91.31 193 LYS A CA 1
ATOM 1518 C C . LYS A 1 193 ? -21.482 -0.311 22.650 1.00 91.31 193 LYS A C 1
ATOM 1520 O O . LYS A 1 193 ? -20.502 0.340 22.991 1.00 91.31 193 LYS A O 1
ATOM 1525 N N . SER A 1 194 ? -22.719 0.191 22.718 1.00 87.75 194 SER A N 1
ATOM 1526 C CA . SER A 1 194 ? -23.022 1.522 23.268 1.00 87.75 194 SER A CA 1
ATOM 1527 C C . SER A 1 194 ? -22.888 1.564 24.787 1.00 87.75 194 SER A C 1
ATOM 1529 O O . SER A 1 194 ? -22.379 2.540 25.326 1.00 87.75 194 SER A O 1
ATOM 1531 N N . GLU A 1 195 ? -23.334 0.512 25.471 1.00 87.38 195 GLU A N 1
ATOM 1532 C CA . GLU A 1 195 ? -23.318 0.464 26.933 1.00 87.38 195 GLU A CA 1
ATOM 1533 C C . GLU A 1 195 ? -21.894 0.258 27.453 1.00 87.38 195 GLU A C 1
ATOM 1535 O O . GLU A 1 195 ? -21.448 0.959 28.356 1.00 87.38 195 GLU A O 1
ATOM 1540 N N . VAL A 1 196 ? -21.122 -0.595 26.777 1.00 89.38 196 VAL A N 1
ATOM 1541 C CA . VAL A 1 196 ? -19.688 -0.755 27.047 1.00 89.38 196 VAL A CA 1
ATOM 1542 C C . VAL A 1 196 ? -18.919 0.541 26.785 1.00 89.38 196 VAL A C 1
ATOM 1544 O O . VAL A 1 196 ? -18.033 0.893 27.561 1.00 89.38 196 VAL A O 1
ATOM 1547 N N . SER A 1 197 ? -19.281 1.298 25.744 1.00 89.44 197 SER A N 1
ATOM 1548 C CA . SER A 1 197 ? -18.682 2.612 25.478 1.00 89.44 197 SER A CA 1
ATOM 1549 C C . SER A 1 197 ? -18.896 3.587 26.640 1.00 89.44 197 SER A C 1
ATOM 1551 O O . SER A 1 197 ? -17.953 4.254 27.061 1.00 89.44 197 SER A O 1
ATOM 1553 N N . ARG A 1 198 ? -20.107 3.615 27.216 1.00 87.88 198 ARG A N 1
ATOM 1554 C CA . ARG A 1 198 ? -20.420 4.440 28.395 1.00 87.88 198 ARG A CA 1
ATOM 1555 C C . ARG A 1 198 ? -19.642 4.011 29.638 1.00 87.88 198 ARG A C 1
ATOM 1557 O O . ARG A 1 198 ? -19.186 4.874 30.375 1.00 87.88 198 ARG A O 1
ATOM 1564 N N . MET A 1 199 ? -19.491 2.705 29.867 1.00 86.19 199 MET A N 1
ATOM 1565 C CA . MET A 1 199 ? -18.810 2.176 31.056 1.00 86.19 199 MET A CA 1
ATOM 1566 C C . MET A 1 199 ? -17.287 2.334 31.007 1.00 86.19 199 MET A C 1
ATOM 1568 O O . MET A 1 199 ? -16.660 2.542 32.038 1.00 86.19 199 MET A O 1
ATOM 1572 N N . THR A 1 200 ? -16.688 2.222 29.821 1.00 86.50 200 THR A N 1
ATOM 1573 C CA . THR A 1 200 ? -15.223 2.191 29.657 1.00 86.50 200 THR A CA 1
ATOM 1574 C C . THR A 1 200 ? -14.623 3.528 29.224 1.00 86.50 200 THR A C 1
ATOM 1576 O O . THR A 1 200 ? -13.405 3.689 29.268 1.00 86.50 200 THR A O 1
ATOM 1579 N N . GLY A 1 201 ? -15.449 4.471 28.754 1.00 81.31 201 GLY A N 1
ATOM 1580 C CA . GLY A 1 201 ? -14.997 5.716 28.122 1.00 81.31 201 GLY A CA 1
ATOM 1581 C C . GLY A 1 201 ? -14.401 5.521 26.721 1.00 81.31 201 GLY A C 1
ATOM 1582 O O . GLY A 1 201 ? -13.991 6.487 26.082 1.00 81.31 201 GLY A O 1
ATOM 1583 N N . ILE A 1 202 ? -14.362 4.285 26.213 1.00 84.81 202 ILE A N 1
ATOM 1584 C CA . ILE A 1 202 ? -13.848 3.962 24.879 1.00 84.81 202 ILE A CA 1
ATOM 1585 C C . ILE A 1 202 ? -14.946 4.239 23.854 1.00 84.81 202 ILE A C 1
ATOM 1587 O O . ILE A 1 202 ? -16.093 3.825 24.028 1.00 84.81 202 ILE A O 1
ATOM 1591 N N . SER A 1 203 ? -14.616 4.919 22.755 1.00 83.31 203 SER A N 1
ATOM 1592 C CA . SER A 1 203 ? -15.615 5.275 21.740 1.00 83.31 203 SER A CA 1
ATOM 1593 C C . SER A 1 203 ? -16.281 4.039 21.116 1.00 83.31 203 SER A C 1
ATOM 1595 O O . SER A 1 203 ? -15.624 3.056 20.760 1.00 83.31 203 SER A O 1
ATOM 1597 N N . ARG A 1 204 ? -17.601 4.100 20.896 1.00 86.56 204 ARG A N 1
ATOM 1598 C CA . ARG A 1 204 ? -18.360 3.023 20.233 1.00 86.56 204 ARG A CA 1
ATOM 1599 C C . ARG A 1 204 ? -17.792 2.666 18.852 1.00 86.56 204 ARG A C 1
ATOM 1601 O O . ARG A 1 204 ? -17.809 1.497 18.471 1.00 86.56 204 ARG A O 1
ATOM 1608 N N . SER A 1 205 ? -17.277 3.646 18.107 1.00 78.44 205 SER A N 1
ATOM 1609 C CA . SER A 1 205 ? -16.618 3.430 16.812 1.00 78.44 205 SER A CA 1
ATOM 1610 C C . SER A 1 205 ? -15.348 2.591 16.937 1.00 78.44 205 SER A C 1
ATOM 1612 O O . SER A 1 205 ? -15.131 1.697 16.122 1.00 78.44 205 SER A O 1
ATOM 1614 N N . GLN A 1 206 ? -14.531 2.839 17.963 1.00 82.00 206 GLN A N 1
ATOM 1615 C CA . GLN A 1 206 ? -13.324 2.059 18.233 1.00 82.00 206 GLN A CA 1
ATOM 1616 C C . GLN A 1 206 ? -13.673 0.629 18.651 1.00 82.00 206 GLN A C 1
ATOM 1618 O O . GLN A 1 206 ? -13.094 -0.311 18.109 1.00 82.00 206 GLN A O 1
ATOM 1623 N N . ILE A 1 207 ? -14.680 0.462 19.517 1.00 86.50 207 ILE A N 1
ATOM 1624 C CA . ILE A 1 207 ? -15.212 -0.853 19.905 1.00 86.50 207 ILE A CA 1
ATOM 1625 C C . ILE A 1 207 ? -15.685 -1.626 18.672 1.00 86.50 207 ILE A C 1
ATOM 1627 O O . ILE A 1 207 ? -15.306 -2.774 18.472 1.00 86.50 207 ILE A O 1
ATOM 1631 N N . SER A 1 208 ? -16.454 -0.984 17.789 1.00 83.19 208 SER A N 1
ATOM 1632 C CA . SER A 1 208 ? -16.992 -1.658 16.607 1.00 83.19 208 SER A CA 1
ATOM 1633 C C . SER A 1 208 ? -15.938 -2.030 15.565 1.00 83.19 208 SER A C 1
ATOM 1635 O O . SER A 1 208 ? -16.162 -2.986 14.832 1.00 83.19 208 SER A O 1
ATOM 1637 N N . ARG A 1 209 ? -14.844 -1.268 15.444 1.00 77.25 209 ARG A N 1
ATOM 1638 C CA . ARG A 1 209 ? -13.797 -1.536 14.444 1.00 77.25 209 ARG A CA 1
ATOM 1639 C C . ARG A 1 209 ? -12.756 -2.541 14.919 1.00 77.25 209 ARG A C 1
ATOM 1641 O O . ARG A 1 209 ? -12.231 -3.273 14.092 1.00 77.25 209 ARG A O 1
ATOM 1648 N N . ARG A 1 210 ? -12.404 -2.515 16.207 1.00 82.88 210 ARG A N 1
ATOM 1649 C CA . ARG A 1 210 ? -11.254 -3.265 16.741 1.00 82.88 210 ARG A CA 1
ATOM 1650 C C . ARG A 1 210 ? -11.623 -4.418 17.666 1.00 82.88 210 ARG A C 1
ATOM 1652 O O . ARG A 1 210 ? -10.792 -5.294 17.827 1.00 82.88 210 ARG A O 1
ATOM 1659 N N . TYR A 1 211 ? -12.815 -4.390 18.258 1.00 87.75 211 TYR A N 1
ATOM 1660 C CA . TYR A 1 211 ? -13.219 -5.301 19.333 1.00 87.75 211 TYR A CA 1
ATOM 1661 C C . TYR A 1 211 ? -14.630 -5.860 19.094 1.00 87.75 211 TYR A C 1
ATOM 1663 O O . TYR A 1 211 ? -15.404 -6.048 20.031 1.00 87.75 211 TYR A O 1
ATOM 1671 N N . SER A 1 212 ? -15.031 -6.016 17.825 1.00 85.44 212 SER A N 1
ATOM 1672 C CA . SER A 1 212 ? -16.372 -6.515 17.480 1.00 85.44 212 SER A CA 1
ATOM 1673 C C . SER A 1 212 ? -16.559 -7.971 17.894 1.00 85.44 212 SER A C 1
ATOM 1675 O O . SER A 1 212 ? -17.636 -8.334 18.354 1.00 85.44 212 SER A O 1
ATOM 1677 N N . ASP A 1 213 ? -15.489 -8.745 17.769 1.00 87.94 213 ASP A N 1
ATOM 1678 C CA . ASP A 1 213 ? -15.353 -10.153 18.123 1.00 87.94 213 ASP A CA 1
ATOM 1679 C C . ASP A 1 213 ? -15.668 -10.434 19.599 1.00 87.94 213 ASP A C 1
ATOM 1681 O O . ASP A 1 213 ? -16.181 -11.496 19.929 1.00 87.94 213 ASP A O 1
ATOM 1685 N N . LEU A 1 214 ? -15.457 -9.462 20.493 1.00 86.75 214 LEU A N 1
ATOM 1686 C CA . LEU A 1 214 ? -15.784 -9.598 21.919 1.00 86.75 214 LEU A CA 1
ATOM 1687 C C . LEU A 1 214 ? -17.294 -9.616 22.217 1.00 86.75 214 LEU A C 1
ATOM 1689 O O . LEU A 1 214 ? -17.688 -9.917 23.341 1.00 86.75 214 LEU A O 1
ATOM 1693 N N . PHE A 1 215 ? -18.131 -9.247 21.243 1.00 85.94 215 PHE A N 1
ATOM 1694 C CA . PHE A 1 215 ? -19.593 -9.167 21.370 1.00 85.94 215 PHE A CA 1
ATOM 1695 C C . PHE A 1 215 ? -20.319 -10.256 20.578 1.00 85.94 215 PHE A C 1
ATOM 1697 O O . PHE A 1 215 ? -21.548 -10.269 20.555 1.00 85.94 215 PHE A O 1
ATOM 1704 N N . GLU A 1 216 ? -19.579 -11.110 19.878 1.00 80.56 216 GLU A N 1
ATOM 1705 C CA . GLU A 1 216 ? -20.130 -12.238 19.140 1.00 80.56 216 GLU A CA 1
ATOM 1706 C C . GLU A 1 216 ? -20.159 -13.429 20.107 1.00 80.56 216 GLU A C 1
ATOM 1708 O O . GLU A 1 216 ? -19.113 -13.916 20.535 1.00 80.56 216 GLU A O 1
ATOM 1713 N N . ASP A 1 217 ? -21.361 -13.820 20.541 1.00 59.00 217 ASP A N 1
ATOM 1714 C CA . ASP A 1 217 ? -21.559 -14.907 21.504 1.00 59.00 217 ASP A CA 1
ATOM 1715 C C . ASP A 1 217 ? -20.925 -16.216 20.983 1.00 59.00 217 ASP A C 1
ATOM 1717 O O . ASP A 1 217 ? -21.189 -16.636 19.853 1.00 59.00 217 ASP A O 1
ATOM 1721 N N . LYS A 1 218 ? -20.095 -16.856 21.817 1.00 47.16 218 LYS A N 1
ATOM 1722 C CA . LYS A 1 218 ? -19.747 -18.281 21.706 1.00 47.16 218 LYS A CA 1
ATOM 1723 C C . LYS A 1 218 ? -20.615 -19.090 22.653 1.00 47.16 218 LYS A C 1
ATOM 1725 O O . LYS A 1 218 ? -20.795 -18.619 23.800 1.00 47.16 218 LYS A O 1
#

Organism: NCBI:txid290109

Sequence (218 aa):
MMNRRNENKYFNLHINGLGYLNNIRYIDGPNGSFLTVVIDALSGSIDSPVYVRFDSIVVGDSTIKLINRCRKAVDEDRKVLIGFVLSNPSTDIVTFNSGKSAGESRVRIRTRLINIDWIKVGKETVYKAKKFQSIPSSEEKTLEEKTLQDEGKSQEQHIADNIRLSSSASASSEDKIREAIENLKRTGKKVSKSEVSRMTGISRSQISRRYSDLFEDK